Protein AF-A0AAV5A8H0-F1 (afdb_monomer_lite)

Organism: NCBI:txid1419009

Structure (mmCIF, N/CA/C/O backbone):
data_AF-A0AAV5A8H0-F1
#
_entry.id   AF-A0AAV5A8H0-F1
#
loop_
_atom_site.group_PDB
_atom_site.id
_atom_site.type_symbol
_atom_site.label_atom_id
_atom_site.label_alt_id
_atom_site.label_comp_id
_atom_site.label_asym_id
_atom_site.label_entity_id
_atom_site.label_seq_id
_atom_site.pdbx_PDB_ins_code
_atom_site.Cartn_x
_atom_site.Cartn_y
_atom_site.Cartn_z
_atom_site.occupancy
_atom_site.B_iso_or_equiv
_atom_site.auth_seq_id
_atom_site.auth_comp_id
_atom_site.auth_asym_id
_atom_site.auth_atom_id
_atom_site.pdbx_PDB_model_num
ATOM 1 N N . MET A 1 1 ? 10.198 -19.945 -26.876 1.00 34.75 1 MET A N 1
ATOM 2 C CA . MET A 1 1 ? 10.791 -18.766 -27.537 1.00 34.75 1 MET A CA 1
ATOM 3 C C . MET A 1 1 ? 11.231 -17.820 -26.432 1.00 34.75 1 MET A C 1
ATOM 5 O O . MET A 1 1 ? 10.369 -17.247 -25.780 1.00 34.75 1 MET A O 1
ATOM 9 N N . SER A 1 2 ? 12.526 -17.778 -26.115 1.00 38.72 2 SER A N 1
ATOM 10 C CA . SER A 1 2 ? 13.049 -16.923 -25.041 1.00 38.72 2 SER A CA 1
ATOM 11 C C . SER A 1 2 ? 13.173 -15.499 -25.560 1.00 38.72 2 SER A C 1
ATOM 13 O O . SER A 1 2 ? 13.840 -15.274 -26.569 1.00 38.72 2 SER A O 1
ATOM 15 N N . ALA A 1 3 ? 12.484 -14.569 -24.903 1.00 42.88 3 ALA A N 1
ATOM 16 C CA . ALA A 1 3 ? 12.547 -13.155 -25.225 1.00 42.88 3 ALA A CA 1
ATOM 17 C C . ALA A 1 3 ? 13.992 -12.660 -25.099 1.00 42.88 3 ALA A C 1
ATOM 19 O O . ALA A 1 3 ? 14.706 -12.993 -24.153 1.00 42.88 3 ALA A O 1
ATOM 20 N N . THR A 1 4 ? 14.400 -11.890 -26.097 1.00 43.81 4 THR A N 1
ATOM 21 C CA . THR A 1 4 ? 15.655 -11.161 -26.194 1.00 43.81 4 THR A CA 1
ATOM 22 C C . THR A 1 4 ? 15.953 -10.477 -24.863 1.00 43.81 4 THR A C 1
ATOM 24 O O . THR A 1 4 ? 15.197 -9.612 -24.426 1.00 43.81 4 THR A O 1
ATOM 27 N N . SER A 1 5 ? 17.037 -10.887 -24.204 1.00 52.03 5 SER A N 1
ATOM 28 C CA . SER A 1 5 ? 17.598 -10.178 -23.057 1.00 52.03 5 SER A CA 1
ATOM 29 C C . SER A 1 5 ? 17.810 -8.723 -23.471 1.00 52.03 5 SER A C 1
ATOM 31 O O . SER A 1 5 ? 18.743 -8.448 -24.225 1.00 52.03 5 SER A O 1
ATOM 33 N N . LEU A 1 6 ? 16.964 -7.798 -22.996 1.00 59.22 6 LEU A N 1
ATOM 34 C CA . LEU A 1 6 ? 17.283 -6.368 -23.027 1.00 59.22 6 LEU A CA 1
ATOM 35 C C . LEU A 1 6 ? 18.711 -6.202 -22.501 1.00 59.22 6 LEU A C 1
ATOM 37 O O . LEU A 1 6 ? 19.099 -6.926 -21.582 1.00 59.22 6 LEU A O 1
ATOM 41 N N . ASN A 1 7 ? 19.489 -5.318 -23.129 1.00 66.19 7 ASN A N 1
ATOM 42 C CA . ASN A 1 7 ? 20.907 -5.068 -22.855 1.00 66.19 7 ASN A CA 1
ATOM 43 C C . ASN A 1 7 ? 21.146 -4.786 -21.365 1.00 66.19 7 ASN A C 1
ATOM 45 O O . ASN A 1 7 ? 21.182 -3.641 -20.926 1.00 66.19 7 ASN A O 1
ATOM 49 N N . LYS A 1 8 ? 21.279 -5.845 -20.570 1.00 66.25 8 LYS A N 1
ATOM 50 C CA . LYS A 1 8 ? 21.413 -5.759 -19.127 1.00 66.25 8 LYS A CA 1
ATOM 51 C C . LYS A 1 8 ? 22.837 -5.293 -18.830 1.00 66.25 8 LYS A C 1
ATOM 53 O O . LYS A 1 8 ? 23.774 -6.007 -19.198 1.00 66.25 8 LYS A O 1
ATOM 58 N N . PRO A 1 9 ? 23.028 -4.151 -18.151 1.00 76.19 9 PRO A N 1
ATOM 59 C CA . PRO A 1 9 ? 24.366 -3.727 -17.790 1.00 76.19 9 PRO A CA 1
ATOM 60 C C . PRO A 1 9 ? 25.023 -4.769 -16.866 1.00 76.19 9 PRO A C 1
ATOM 62 O O . PRO A 1 9 ? 24.336 -5.377 -16.028 1.00 76.19 9 PRO A O 1
ATOM 65 N N . PRO A 1 10 ? 26.342 -5.002 -16.998 1.00 76.50 10 PRO A N 1
ATOM 66 C CA . PRO A 1 10 ? 27.067 -5.910 -16.118 1.00 76.50 10 PRO A CA 1
ATOM 67 C C . PRO A 1 10 ? 26.846 -5.526 -14.649 1.00 76.50 10 PRO A C 1
ATOM 69 O O . PRO A 1 10 ? 26.997 -4.367 -14.276 1.00 76.50 10 PRO A O 1
ATOM 72 N N . GLY A 1 11 ? 26.458 -6.493 -13.813 1.00 79.88 11 GLY A N 1
ATOM 73 C CA . GLY A 1 11 ? 26.217 -6.272 -12.380 1.00 79.88 11 GLY A CA 1
ATOM 74 C C . GLY A 1 11 ? 24.812 -5.784 -12.001 1.00 79.88 11 GLY A C 1
ATOM 75 O O . GLY A 1 11 ? 24.519 -5.685 -10.811 1.00 79.88 11 GLY A O 1
ATOM 76 N N . ALA A 1 12 ? 23.909 -5.540 -12.957 1.00 80.06 12 ALA A N 1
ATOM 77 C CA . ALA A 1 12 ? 22.547 -5.128 -12.620 1.00 80.06 12 ALA A CA 1
ATOM 78 C C . ALA A 1 12 ? 21.784 -6.231 -11.861 1.00 80.06 12 ALA A C 1
ATOM 80 O O . ALA A 1 12 ? 21.761 -7.406 -12.256 1.00 80.06 12 ALA A O 1
ATOM 81 N N . LEU A 1 13 ? 21.115 -5.855 -10.772 1.00 83.81 13 LEU A N 1
ATOM 82 C CA . LEU A 1 13 ? 20.299 -6.786 -9.995 1.00 83.81 13 LEU A CA 1
ATOM 83 C C . LEU A 1 13 ? 19.027 -7.141 -10.778 1.00 83.81 13 LEU A C 1
ATOM 85 O O . LEU A 1 13 ? 18.373 -6.238 -11.299 1.00 83.81 13 LEU A O 1
ATOM 89 N N . PRO A 1 14 ? 18.655 -8.426 -10.902 1.00 86.56 14 PRO A N 1
ATOM 90 C CA . PRO A 1 14 ? 17.460 -8.813 -11.644 1.00 86.56 14 PRO A CA 1
ATOM 91 C C . PRO A 1 14 ? 16.181 -8.330 -10.947 1.00 86.56 14 PRO A C 1
ATOM 93 O O . PRO A 1 14 ? 16.093 -8.281 -9.719 1.00 86.56 14 PRO A O 1
ATOM 96 N N . ARG A 1 15 ? 15.159 -8.011 -11.744 1.00 85.69 15 ARG A N 1
ATOM 97 C CA . ARG A 1 15 ? 13.800 -7.711 -11.288 1.00 85.69 15 ARG A CA 1
ATOM 98 C C . ARG A 1 15 ? 12.856 -8.705 -11.949 1.00 85.69 15 ARG A C 1
ATOM 100 O O . ARG A 1 15 ? 12.574 -8.550 -13.125 1.00 85.69 15 ARG A O 1
ATOM 107 N N . HIS A 1 16 ? 12.374 -9.675 -11.168 1.00 85.50 16 HIS A N 1
ATOM 108 C CA . HIS A 1 16 ? 11.576 -10.822 -11.638 1.00 85.50 16 HIS A CA 1
ATOM 109 C C . HIS A 1 16 ? 10.066 -10.570 -11.745 1.00 85.50 16 HIS A C 1
ATOM 111 O O . HIS A 1 16 ? 9.329 -11.381 -12.307 1.00 85.50 16 HIS A O 1
ATOM 117 N N . TYR A 1 17 ? 9.584 -9.481 -11.149 1.00 87.88 17 TYR A N 1
ATOM 118 C CA . TYR A 1 17 ? 8.167 -9.142 -11.121 1.00 87.88 17 TYR A CA 1
ATOM 119 C C . TYR A 1 17 ? 7.983 -7.642 -11.293 1.00 87.88 17 TYR A C 1
ATOM 121 O O . TYR A 1 17 ? 8.761 -6.840 -10.764 1.00 87.88 17 TYR A O 1
ATOM 129 N N . ARG A 1 18 ? 6.910 -7.271 -11.989 1.00 88.81 18 ARG A N 1
ATOM 1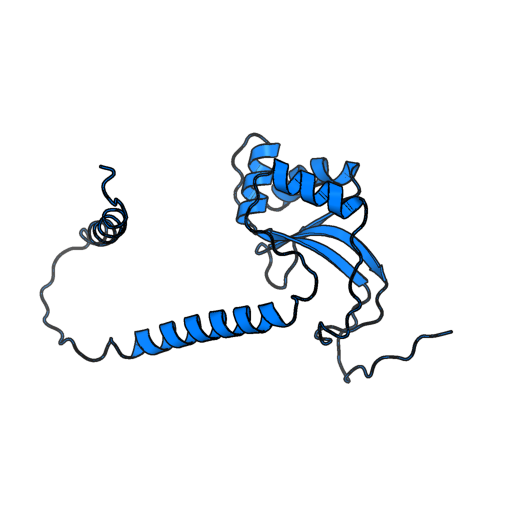30 C CA . ARG A 1 18 ? 6.369 -5.912 -11.986 1.00 88.81 18 ARG A CA 1
ATOM 131 C C . ARG A 1 18 ? 5.078 -5.904 -11.175 1.00 88.81 18 ARG A C 1
ATOM 133 O O . ARG A 1 18 ? 4.266 -6.823 -11.274 1.00 88.81 18 ARG A O 1
ATOM 140 N N . ILE A 1 19 ? 4.909 -4.868 -10.362 1.00 89.81 19 ILE A N 1
ATOM 141 C CA . ILE A 1 19 ? 3.741 -4.686 -9.497 1.00 89.81 19 ILE A CA 1
ATOM 142 C C . ILE A 1 19 ? 3.018 -3.403 -9.888 1.00 89.81 19 ILE A C 1
ATOM 144 O O . ILE A 1 19 ? 3.650 -2.364 -10.081 1.00 89.81 19 ILE A O 1
ATOM 148 N N . GLY A 1 20 ? 1.702 -3.504 -10.035 1.00 90.56 20 GLY A N 1
ATOM 149 C CA . GLY A 1 20 ? 0.803 -2.416 -10.393 1.00 90.56 20 GLY A CA 1
ATOM 150 C C . GLY A 1 20 ? -0.185 -2.139 -9.268 1.00 90.56 20 GLY A C 1
ATOM 151 O O . GLY A 1 20 ? -0.562 -3.047 -8.520 1.00 90.56 20 GLY A O 1
ATOM 152 N N . GLY A 1 21 ? -0.564 -0.871 -9.132 1.00 92.25 21 GLY A N 1
ATOM 153 C CA . GLY A 1 21 ? -1.541 -0.436 -8.143 1.00 92.25 21 GLY A CA 1
ATOM 154 C C . GLY A 1 21 ? -1.282 0.972 -7.619 1.00 92.25 21 GLY A C 1
ATOM 155 O O . GLY A 1 21 ? -0.706 1.819 -8.310 1.00 92.25 21 GLY A O 1
ATOM 156 N N . TYR A 1 22 ? -1.704 1.210 -6.383 1.00 91.94 22 TYR A N 1
ATOM 157 C CA . TYR A 1 22 ? -1.822 2.545 -5.810 1.00 91.94 22 TYR A CA 1
ATOM 158 C C . TYR A 1 22 ? -0.925 2.702 -4.595 1.00 91.94 22 TYR A C 1
ATOM 160 O O . TYR A 1 22 ? -1.028 1.923 -3.649 1.00 91.94 22 TYR A O 1
ATOM 168 N N . ILE A 1 23 ? -0.050 3.703 -4.624 1.00 91.69 23 ILE A N 1
ATOM 169 C CA . ILE A 1 23 ? 0.787 4.076 -3.491 1.00 91.69 23 ILE A CA 1
ATOM 170 C C . ILE A 1 23 ? 0.004 5.027 -2.593 1.00 91.69 23 ILE A C 1
ATOM 172 O O . ILE A 1 23 ? -0.618 5.984 -3.055 1.00 91.69 23 ILE A O 1
ATOM 176 N N . ILE A 1 24 ? 0.088 4.743 -1.301 1.00 92.44 24 ILE A N 1
ATOM 177 C CA . ILE A 1 24 ? -0.540 5.465 -0.207 1.00 92.44 24 ILE A CA 1
ATOM 178 C C . ILE A 1 24 ? 0.574 5.880 0.761 1.00 92.44 24 ILE A C 1
ATOM 180 O O . ILE A 1 24 ? 1.502 5.106 1.027 1.00 92.44 24 ILE A O 1
ATOM 184 N N . SER A 1 25 ? 0.510 7.106 1.281 1.00 91.94 25 SER A N 1
ATOM 185 C CA . SER A 1 25 ? 1.446 7.574 2.310 1.00 91.94 25 SER A CA 1
ATOM 186 C C . SER A 1 25 ? 1.286 6.781 3.612 1.00 91.94 25 SER A C 1
ATOM 188 O O . SER A 1 25 ? 0.223 6.218 3.889 1.00 91.94 25 SER A O 1
ATOM 190 N N . ASN A 1 26 ? 2.336 6.726 4.437 1.00 92.12 26 ASN A N 1
ATOM 191 C CA . ASN A 1 26 ? 2.236 6.056 5.733 1.00 92.12 26 ASN A CA 1
ATOM 192 C C . ASN A 1 26 ? 1.151 6.677 6.628 1.00 92.12 26 ASN A C 1
ATOM 194 O O . ASN A 1 26 ? 0.391 5.949 7.263 1.00 92.12 26 ASN A O 1
ATOM 198 N N . ASP A 1 27 ? 1.002 8.001 6.607 1.00 92.62 27 ASP A N 1
ATOM 199 C CA . ASP A 1 27 ? -0.021 8.702 7.388 1.00 92.62 27 ASP A CA 1
ATOM 200 C C . ASP A 1 27 ? -1.437 8.337 6.940 1.00 92.62 27 ASP A C 1
ATOM 202 O O . ASP A 1 27 ? -2.300 8.049 7.771 1.00 92.62 27 ASP A O 1
ATOM 206 N N . ALA A 1 28 ? -1.683 8.287 5.627 1.00 94.25 28 ALA A N 1
ATOM 207 C CA . ALA A 1 28 ? -2.980 7.890 5.089 1.00 94.25 28 ALA A CA 1
ATOM 208 C C . ALA A 1 28 ? -3.297 6.421 5.412 1.00 94.25 28 ALA A C 1
ATOM 210 O O . ALA A 1 28 ? -4.402 6.112 5.860 1.00 94.25 28 ALA A O 1
ATOM 211 N N . ALA A 1 29 ? -2.317 5.524 5.271 1.00 94.50 29 ALA A N 1
ATOM 212 C CA . ALA A 1 29 ? -2.463 4.124 5.664 1.00 94.50 29 ALA A CA 1
ATOM 213 C C . ALA A 1 29 ? -2.737 3.967 7.169 1.00 94.50 29 ALA A C 1
ATOM 215 O O . ALA A 1 29 ? -3.569 3.154 7.567 1.00 94.50 29 ALA A O 1
ATOM 216 N N . THR A 1 30 ? -2.074 4.766 8.005 1.00 95.56 30 THR A N 1
ATOM 217 C CA . THR A 1 30 ? -2.240 4.756 9.463 1.00 95.56 30 THR A CA 1
ATOM 218 C C . THR A 1 30 ? -3.620 5.250 9.871 1.00 95.56 30 THR A C 1
ATOM 220 O O . THR A 1 30 ? -4.289 4.594 10.672 1.00 95.56 30 THR A O 1
ATOM 223 N N . LYS A 1 31 ? -4.089 6.358 9.285 1.00 96.25 31 LYS A N 1
ATOM 224 C CA . LYS A 1 31 ? -5.448 6.874 9.499 1.00 96.25 31 LYS A CA 1
ATOM 225 C C . LYS A 1 31 ? -6.492 5.841 9.095 1.00 96.25 31 LYS A C 1
ATOM 227 O O . LYS A 1 31 ? -7.382 5.537 9.885 1.00 96.25 31 LYS A O 1
ATOM 232 N N . TRP A 1 32 ? -6.332 5.237 7.919 1.00 96.69 32 TRP A N 1
ATOM 233 C CA . TRP A 1 32 ? -7.250 4.208 7.444 1.00 96.69 32 TRP A CA 1
ATOM 234 C C . TRP A 1 32 ? -7.249 2.968 8.349 1.00 96.69 32 TRP A C 1
ATOM 236 O O . TRP A 1 32 ? -8.304 2.494 8.767 1.00 96.69 32 TRP A O 1
ATOM 246 N N . GLY A 1 33 ? -6.070 2.478 8.740 1.00 96.50 33 GLY A N 1
ATOM 247 C CA . GLY A 1 33 ? -5.943 1.365 9.682 1.00 96.50 33 GLY A CA 1
ATOM 248 C C . GLY A 1 33 ? -6.569 1.665 11.048 1.00 96.50 33 GLY A C 1
ATOM 249 O O . GLY A 1 33 ? -7.204 0.787 11.632 1.00 96.50 33 GLY A O 1
ATOM 250 N N . SER A 1 34 ? -6.435 2.902 11.532 1.00 96.94 34 SER A N 1
ATOM 251 C CA . SER A 1 34 ? -7.035 3.360 12.791 1.00 96.94 34 SER A CA 1
ATOM 252 C C . SER A 1 34 ? -8.563 3.362 12.717 1.00 96.94 34 SER A C 1
ATOM 254 O O . SER A 1 34 ? -9.226 2.814 13.597 1.00 96.94 34 SER A O 1
ATOM 256 N N . GLN A 1 35 ? -9.126 3.885 11.621 1.00 96.75 35 GLN A N 1
ATOM 257 C CA . GLN A 1 35 ? -10.570 3.875 11.361 1.00 96.75 35 GLN A CA 1
ATOM 258 C C . GLN A 1 35 ? -11.133 2.450 11.334 1.00 96.75 35 GLN A C 1
ATOM 260 O O . GLN A 1 35 ? -12.115 2.165 12.013 1.00 96.75 35 GLN A O 1
ATOM 265 N N . LEU A 1 36 ? -10.481 1.533 10.610 1.00 96.12 36 LEU A N 1
ATOM 266 C CA . LEU A 1 36 ? -10.913 0.132 10.517 1.00 96.12 36 LEU A CA 1
ATOM 267 C C . LEU A 1 36 ? -10.867 -0.602 11.864 1.00 96.12 36 LEU A C 1
ATOM 269 O O . LEU A 1 36 ? -11.586 -1.578 12.066 1.00 96.12 36 LEU A O 1
ATOM 273 N N . ARG A 1 37 ? -9.997 -0.167 12.779 1.00 95.31 37 ARG A N 1
ATOM 274 C CA . ARG A 1 37 ? -9.815 -0.782 14.099 1.00 95.31 37 ARG A CA 1
ATOM 275 C C . ARG A 1 37 ? -10.631 -0.113 15.201 1.00 95.31 37 ARG A C 1
ATOM 277 O O . ARG A 1 37 ? -10.765 -0.715 16.263 1.00 95.31 37 ARG A O 1
ATOM 284 N N . GLY A 1 38 ? -11.123 1.104 14.976 1.00 96.25 38 GLY A N 1
ATOM 285 C CA . GLY A 1 38 ? -11.768 1.925 16.000 1.00 96.25 38 GLY A CA 1
ATOM 286 C C . GLY A 1 38 ? -10.816 2.415 17.098 1.00 96.25 38 GLY A C 1
ATOM 287 O O . GLY A 1 38 ? -11.279 2.784 18.172 1.00 96.25 38 GLY A O 1
ATOM 288 N N . VAL A 1 39 ? -9.497 2.393 16.863 1.00 95.31 39 VAL A N 1
ATOM 289 C CA . VAL A 1 39 ? -8.474 2.875 17.810 1.00 95.31 39 VAL A CA 1
ATOM 290 C C . VAL A 1 39 ? -7.394 3.637 17.055 1.00 95.31 39 VAL A C 1
ATOM 292 O O . VAL A 1 39 ? -7.056 3.265 15.933 1.00 95.31 39 VAL A O 1
ATOM 295 N N . GLU A 1 40 ? -6.824 4.668 17.670 1.00 96.06 40 GLU A N 1
ATOM 296 C CA . GLU A 1 40 ? -5.693 5.394 17.093 1.00 96.06 40 GLU A CA 1
ATOM 297 C C . GLU A 1 40 ? -4.434 4.512 17.076 1.00 96.06 40 GLU A C 1
ATOM 299 O O . GLU A 1 40 ? -4.062 3.908 18.086 1.00 96.06 40 GLU A O 1
ATOM 304 N N . LEU A 1 41 ? -3.797 4.396 15.909 1.00 95.12 41 LEU A N 1
ATOM 305 C CA . LEU A 1 41 ? -2.576 3.617 15.707 1.00 95.12 41 LEU A CA 1
ATOM 306 C C . LEU A 1 41 ? -1.388 4.542 15.449 1.00 95.12 41 LEU A C 1
ATOM 308 O O . LEU A 1 41 ? -1.486 5.513 14.707 1.00 95.12 41 LEU A O 1
ATOM 312 N N . HIS A 1 42 ? -0.229 4.181 15.993 1.00 93.69 42 HIS A N 1
ATOM 313 C CA . HIS A 1 42 ? 1.026 4.859 15.707 1.00 93.69 42 HIS A CA 1
ATOM 314 C C . HIS A 1 42 ? 1.657 4.305 14.412 1.00 93.69 42 HIS A C 1
ATOM 316 O O . HIS A 1 42 ? 1.864 3.090 14.317 1.00 93.69 42 HIS A O 1
ATOM 322 N N . PRO A 1 43 ? 2.089 5.156 13.462 1.00 88.62 43 PRO A N 1
ATOM 323 C CA . PRO A 1 43 ? 2.537 4.734 12.127 1.00 88.62 43 PRO A CA 1
ATOM 324 C C . PRO A 1 43 ? 3.686 3.712 12.144 1.00 88.62 43 PRO A C 1
ATOM 326 O O . PRO A 1 43 ? 3.622 2.680 11.482 1.00 88.62 43 PRO A O 1
ATOM 329 N N . VAL A 1 44 ? 4.720 3.960 12.955 1.00 87.62 44 VAL A N 1
ATOM 330 C CA . VAL A 1 44 ? 5.904 3.080 13.050 1.00 87.62 44 VAL A CA 1
ATOM 331 C C . VAL A 1 44 ? 5.658 1.866 13.958 1.00 87.62 44 VAL A C 1
ATOM 333 O O . VAL A 1 44 ? 5.830 0.719 13.555 1.00 87.62 44 VAL A O 1
ATOM 336 N N . ARG A 1 45 ? 5.205 2.093 15.199 1.00 90.56 45 ARG A N 1
ATOM 337 C CA . ARG A 1 45 ? 5.037 1.025 16.205 1.00 90.56 45 ARG A CA 1
ATOM 338 C C . ARG A 1 45 ? 3.921 0.035 15.874 1.00 90.56 45 ARG A C 1
ATOM 340 O O . ARG A 1 45 ? 3.918 -1.076 16.400 1.00 90.56 45 ARG A O 1
ATOM 347 N N . ASN A 1 46 ? 2.957 0.425 15.041 1.00 94.12 46 ASN A N 1
ATOM 348 C CA . ASN A 1 46 ? 1.798 -0.397 14.710 1.00 94.12 46 ASN A CA 1
ATOM 349 C C . ASN A 1 46 ? 1.732 -0.788 13.230 1.00 94.12 46 ASN A C 1
ATOM 351 O O . ASN A 1 46 ? 0.665 -1.198 12.776 1.00 94.12 46 ASN A O 1
ATOM 355 N N . SER A 1 47 ? 2.849 -0.750 12.495 1.00 92.06 47 SER A N 1
ATOM 356 C CA . SER A 1 47 ? 2.911 -1.116 11.069 1.00 92.06 47 SER A CA 1
ATOM 357 C C . SER A 1 47 ? 2.276 -2.485 10.769 1.00 92.06 47 SER A C 1
ATOM 359 O O . SER A 1 47 ? 1.477 -2.625 9.841 1.00 92.06 47 SER A O 1
ATOM 361 N N . ALA A 1 48 ? 2.531 -3.495 11.608 1.00 93.56 48 ALA A N 1
ATOM 362 C CA . ALA A 1 48 ? 1.917 -4.818 11.484 1.00 93.56 48 ALA A CA 1
ATOM 363 C C . ALA A 1 48 ? 0.390 -4.797 11.694 1.00 93.56 48 ALA A C 1
ATOM 365 O O . ALA A 1 48 ? -0.345 -5.478 10.974 1.00 93.56 48 ALA A O 1
ATOM 366 N N . SER A 1 49 ? -0.097 -4.006 12.653 1.00 95.69 49 SER A N 1
ATOM 367 C CA . SER A 1 49 ? -1.529 -3.854 12.937 1.00 95.69 49 SER A CA 1
ATOM 368 C C . SER A 1 49 ? -2.247 -3.092 11.827 1.00 95.69 49 SER A C 1
ATOM 370 O O . SER A 1 49 ? -3.321 -3.521 11.409 1.00 95.69 49 SER A O 1
ATOM 372 N N . ILE A 1 50 ? -1.631 -2.022 11.311 1.00 95.69 50 ILE A N 1
ATOM 373 C CA . ILE A 1 50 ? -2.115 -1.252 10.157 1.00 95.69 50 ILE A CA 1
ATOM 374 C C . ILE A 1 50 ? -2.247 -2.186 8.956 1.00 95.69 50 ILE A C 1
ATOM 376 O O . ILE A 1 50 ? -3.332 -2.322 8.389 1.00 95.69 50 ILE A O 1
ATOM 380 N N . ARG A 1 51 ? -1.174 -2.923 8.633 1.00 96.00 51 ARG A N 1
ATOM 381 C CA . ARG A 1 51 ? -1.181 -3.907 7.548 1.00 96.00 51 ARG A CA 1
ATOM 382 C C . ARG A 1 51 ? -2.300 -4.924 7.719 1.00 96.00 51 ARG A C 1
ATOM 3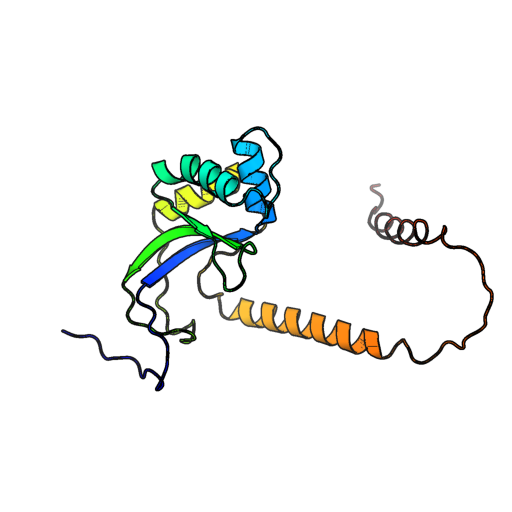84 O O . ARG A 1 51 ? -3.006 -5.202 6.758 1.00 96.00 51 ARG A O 1
ATOM 391 N N . LYS A 1 52 ? -2.448 -5.500 8.914 1.00 96.69 52 LYS A N 1
ATOM 392 C CA . LYS A 1 52 ? -3.458 -6.530 9.185 1.00 96.69 52 LYS A CA 1
ATOM 393 C C . LYS A 1 52 ? -4.877 -5.990 9.004 1.00 96.69 52 LYS A C 1
ATOM 395 O O . LYS A 1 52 ? -5.674 -6.656 8.354 1.00 96.69 52 LYS A O 1
ATOM 400 N N . ALA A 1 53 ? -5.173 -4.810 9.547 1.00 96.75 53 ALA A N 1
ATOM 401 C CA . ALA A 1 53 ? -6.495 -4.193 9.459 1.00 96.75 53 ALA A CA 1
ATOM 402 C C . ALA A 1 53 ? -6.883 -3.895 8.005 1.00 96.75 53 ALA A C 1
ATOM 404 O O . ALA A 1 53 ? -7.938 -4.323 7.543 1.00 96.75 53 ALA A O 1
ATOM 405 N N . VAL A 1 54 ? -5.988 -3.237 7.264 1.00 96.19 54 VAL A N 1
ATOM 406 C CA . VAL A 1 54 ? -6.223 -2.904 5.854 1.00 96.19 54 VAL A CA 1
ATOM 407 C C . VAL A 1 54 ? -6.332 -4.176 5.012 1.00 96.19 54 VAL A C 1
ATOM 409 O O . VAL A 1 54 ? -7.276 -4.323 4.241 1.00 96.19 54 VAL A O 1
ATOM 412 N N . LEU A 1 55 ? -5.440 -5.152 5.210 1.00 95.88 55 LEU A N 1
ATOM 413 C CA . LEU A 1 55 ? -5.470 -6.402 4.449 1.00 95.88 55 LEU A CA 1
ATOM 414 C C . LEU A 1 55 ? -6.757 -7.204 4.689 1.00 95.88 55 LEU A C 1
ATOM 416 O O . LEU A 1 55 ? -7.266 -7.808 3.753 1.00 95.88 55 LEU A O 1
ATOM 420 N N . GLN A 1 56 ? -7.318 -7.200 5.903 1.00 96.38 56 GLN A N 1
ATOM 421 C CA . GLN A 1 56 ? -8.607 -7.852 6.178 1.00 96.38 56 GLN A CA 1
ATOM 422 C C . GLN A 1 56 ? -9.756 -7.256 5.352 1.00 96.38 56 GLN A C 1
ATOM 424 O O . GLN A 1 56 ? -10.641 -7.997 4.931 1.00 96.38 56 GLN A O 1
ATOM 429 N N . LYS A 1 57 ? -9.722 -5.946 5.086 1.00 95.56 57 LYS A N 1
ATOM 430 C CA . LYS A 1 57 ? -10.707 -5.253 4.245 1.00 95.56 57 LYS A CA 1
ATOM 431 C C . LYS A 1 57 ? -10.440 -5.471 2.749 1.00 95.56 57 LYS A C 1
ATOM 433 O O . LYS A 1 57 ? -11.387 -5.642 1.990 1.00 95.56 57 LYS A O 1
ATOM 438 N N . THR A 1 58 ? -9.176 -5.482 2.317 1.00 94.62 58 THR A N 1
ATOM 439 C CA . THR A 1 58 ? -8.807 -5.517 0.886 1.00 94.62 58 THR A CA 1
ATOM 440 C C . THR A 1 58 ? -8.735 -6.931 0.301 1.00 94.62 58 THR A C 1
ATOM 442 O O . THR A 1 58 ? -9.001 -7.124 -0.885 1.00 94.62 58 THR A O 1
ATOM 445 N N . TYR A 1 59 ? -8.372 -7.933 1.110 1.00 93.12 59 TYR A N 1
ATOM 446 C CA . TYR A 1 59 ? -8.142 -9.308 0.656 1.00 93.12 59 TYR A CA 1
ATOM 447 C C . TYR A 1 59 ? -9.373 -9.972 0.014 1.00 93.12 59 TYR A C 1
ATOM 449 O O . TYR A 1 59 ? -9.194 -10.604 -1.029 1.00 93.12 59 TYR A O 1
ATOM 457 N N . PRO A 1 60 ? -10.610 -9.800 0.531 1.00 94.94 60 PRO A N 1
ATOM 458 C CA . PRO A 1 60 ? -11.815 -10.320 -0.124 1.00 94.94 60 PRO A CA 1
ATOM 459 C C . PRO A 1 60 ? -12.029 -9.789 -1.548 1.00 94.94 60 PRO A C 1
ATOM 461 O O . PRO A 1 60 ? -12.653 -10.461 -2.359 1.00 94.94 60 PRO A O 1
ATOM 464 N N . LEU A 1 61 ? -11.474 -8.616 -1.871 1.00 92.75 61 LEU A N 1
ATOM 465 C CA . LEU A 1 61 ? -11.549 -7.995 -3.198 1.00 92.75 61 LEU A CA 1
ATOM 466 C C . LEU A 1 61 ? -10.362 -8.381 -4.098 1.00 92.75 61 LEU A C 1
ATOM 468 O O . LEU A 1 61 ? -10.167 -7.826 -5.177 1.00 92.75 61 LEU A O 1
ATOM 472 N N . GLY A 1 62 ? -9.510 -9.307 -3.647 1.00 90.50 62 GLY A N 1
ATOM 473 C CA . GLY A 1 62 ? -8.329 -9.749 -4.386 1.00 90.50 62 GLY A CA 1
ATOM 474 C C . GLY A 1 62 ? -7.221 -8.694 -4.497 1.00 90.50 62 GLY A C 1
ATOM 475 O O . GLY A 1 62 ? -6.325 -8.859 -5.335 1.00 90.50 62 GLY A O 1
ATOM 476 N N . VAL A 1 63 ? -7.273 -7.644 -3.665 1.00 92.75 63 VAL A N 1
ATOM 477 C CA . VAL A 1 63 ? -6.285 -6.559 -3.580 1.00 92.75 63 VAL A CA 1
ATOM 478 C C . VAL A 1 63 ? -5.347 -6.812 -2.399 1.00 92.75 63 VAL A C 1
ATOM 480 O O . VAL A 1 63 ? -5.774 -6.996 -1.255 1.00 92.75 63 VAL A O 1
ATOM 483 N N . ASN A 1 64 ? -4.041 -6.825 -2.664 1.00 93.75 64 ASN A N 1
ATOM 484 C CA . ASN A 1 64 ? -3.028 -7.034 -1.629 1.00 93.75 64 ASN A CA 1
ATOM 485 C C . ASN A 1 64 ? -2.557 -5.690 -1.061 1.00 93.75 64 ASN A C 1
ATOM 487 O O . ASN A 1 64 ? -2.643 -4.669 -1.733 1.00 93.75 64 ASN A O 1
ATOM 491 N N . PHE A 1 65 ? -2.010 -5.696 0.150 1.00 94.75 65 PHE A N 1
ATOM 492 C CA . PHE A 1 65 ? -1.513 -4.494 0.808 1.00 94.75 65 PHE A CA 1
ATOM 493 C C . PHE A 1 65 ? -0.133 -4.740 1.416 1.00 94.75 65 PHE A C 1
ATOM 495 O O . PHE A 1 65 ? 0.055 -5.638 2.252 1.00 94.75 65 PHE A O 1
ATOM 502 N N . ARG A 1 66 ? 0.860 -3.974 0.955 1.00 92.25 66 ARG A N 1
ATOM 503 C CA . ARG A 1 66 ? 2.261 -4.130 1.367 1.00 92.25 66 ARG A CA 1
ATOM 504 C C . ARG A 1 66 ? 2.978 -2.797 1.445 1.00 92.25 66 ARG A C 1
ATOM 506 O O . ARG A 1 66 ? 2.664 -1.872 0.710 1.00 92.25 66 ARG A O 1
ATOM 513 N N . GLN A 1 67 ? 3.983 -2.748 2.300 1.00 90.19 67 GLN A N 1
ATOM 514 C CA . GLN A 1 67 ? 4.940 -1.658 2.329 1.00 90.19 67 GLN A CA 1
ATOM 515 C C . GLN A 1 67 ? 5.827 -1.705 1.080 1.00 90.19 67 GLN A C 1
ATOM 517 O O . GLN A 1 67 ? 6.213 -2.789 0.630 1.00 90.19 67 GLN A O 1
ATOM 522 N N . VAL A 1 68 ? 6.117 -0.541 0.505 1.00 86.44 68 VAL A N 1
ATOM 523 C CA . VAL A 1 68 ? 6.978 -0.386 -0.672 1.00 86.44 68 VAL A CA 1
ATOM 524 C C . VAL A 1 68 ? 7.952 0.766 -0.456 1.00 86.44 68 VAL A C 1
ATOM 526 O O . VAL A 1 68 ? 7.620 1.746 0.199 1.00 86.44 68 VAL A O 1
ATOM 529 N N . GLY A 1 69 ? 9.143 0.662 -1.040 1.00 81.00 69 GLY A N 1
ATOM 530 C CA . GLY A 1 69 ? 10.196 1.669 -0.905 1.00 81.00 69 GLY A CA 1
ATOM 531 C C . GLY A 1 69 ? 11.504 1.062 -0.414 1.00 81.00 69 GLY A C 1
ATOM 532 O O . GLY A 1 69 ? 11.541 -0.086 0.021 1.00 81.00 69 GLY A O 1
ATOM 533 N N . GLU A 1 70 ? 12.581 1.829 -0.551 1.00 74.75 70 GLU A N 1
ATOM 534 C CA . GLU A 1 70 ? 13.895 1.477 0.001 1.00 74.75 70 GLU A CA 1
ATOM 535 C C . GLU A 1 70 ? 13.946 1.733 1.508 1.00 74.75 70 GLU A C 1
ATOM 537 O O . GLU A 1 70 ? 14.516 0.949 2.261 1.00 74.75 70 GLU A O 1
ATOM 542 N N . VAL A 1 71 ? 13.281 2.803 1.945 1.00 75.44 71 VAL A N 1
ATOM 543 C CA . VAL A 1 71 ? 13.150 3.154 3.353 1.00 75.44 71 VAL A CA 1
ATOM 544 C C . VAL A 1 71 ? 11.876 2.501 3.908 1.00 75.44 71 VAL A C 1
ATOM 546 O O . VAL A 1 71 ? 10.798 2.687 3.327 1.00 75.44 71 VAL A O 1
ATOM 549 N N . PRO A 1 72 ? 11.968 1.728 5.005 1.00 73.88 72 PRO A N 1
ATOM 550 C CA . PRO A 1 72 ? 10.791 1.187 5.673 1.00 73.88 72 PRO A CA 1
ATOM 551 C C . PRO A 1 72 ? 9.910 2.321 6.215 1.00 73.88 72 PRO A C 1
ATOM 553 O O . PRO A 1 72 ? 10.375 3.419 6.498 1.00 73.88 72 PRO A O 1
ATOM 556 N N . ASP A 1 73 ? 8.618 2.048 6.357 1.00 77.19 73 ASP A N 1
ATOM 557 C CA . ASP A 1 73 ? 7.622 2.938 6.975 1.00 77.19 73 ASP A CA 1
ATOM 558 C C . ASP A 1 73 ? 7.386 4.278 6.262 1.00 77.19 73 ASP A C 1
ATOM 560 O O . ASP A 1 73 ? 6.832 5.206 6.846 1.00 77.19 73 ASP A O 1
ATOM 564 N N . VAL A 1 74 ? 7.717 4.369 4.970 1.00 82.56 74 VAL A N 1
ATOM 565 C CA . VAL A 1 74 ? 7.441 5.576 4.166 1.00 82.56 74 VAL A CA 1
ATOM 566 C C . VAL A 1 74 ? 6.174 5.431 3.326 1.00 82.56 74 VAL A C 1
ATOM 568 O O . VAL A 1 74 ? 5.292 6.293 3.360 1.00 82.56 74 VAL A O 1
ATOM 571 N N . HIS A 1 75 ? 6.048 4.327 2.586 1.00 89.81 75 HIS A N 1
ATOM 572 C CA . HIS A 1 75 ? 4.939 4.130 1.659 1.00 89.81 75 HIS A CA 1
ATOM 573 C C . HIS A 1 75 ? 4.321 2.743 1.768 1.00 89.81 75 HIS A C 1
ATOM 575 O O . HIS A 1 75 ? 4.996 1.729 1.955 1.00 89.81 75 HIS A O 1
ATOM 581 N N . TRP A 1 76 ? 3.012 2.707 1.563 1.00 92.44 76 TRP A N 1
ATOM 582 C CA . TRP A 1 76 ? 2.248 1.488 1.371 1.00 92.44 76 TRP A CA 1
ATOM 583 C C . TRP A 1 76 ? 1.717 1.427 -0.052 1.00 92.44 76 TRP A C 1
ATOM 585 O O . TRP A 1 76 ? 1.587 2.444 -0.723 1.00 92.44 76 TRP A O 1
ATOM 595 N N . MET A 1 77 ? 1.406 0.228 -0.524 1.00 93.44 77 MET A N 1
ATOM 596 C CA . MET A 1 77 ? 0.831 0.009 -1.838 1.00 93.44 77 MET A CA 1
ATOM 597 C C . MET A 1 77 ? -0.333 -0.970 -1.758 1.00 93.44 77 MET A C 1
ATOM 599 O O . MET A 1 77 ? -0.180 -2.089 -1.256 1.00 93.44 77 MET A O 1
ATOM 603 N N . LEU A 1 78 ? -1.475 -0.554 -2.306 1.00 93.94 78 LEU A N 1
ATOM 604 C CA . LEU A 1 78 ? -2.541 -1.455 -2.727 1.00 93.94 78 LEU A CA 1
ATOM 605 C C . LEU A 1 78 ? -2.126 -2.068 -4.059 1.00 93.94 78 LEU A C 1
ATOM 607 O O . LEU A 1 78 ? -2.063 -1.380 -5.075 1.00 93.94 78 LEU A O 1
ATOM 611 N N . ILE A 1 79 ? -1.793 -3.353 -4.043 1.00 93.44 79 ILE A N 1
ATOM 612 C CA . ILE A 1 79 ? -1.349 -4.097 -5.217 1.00 93.44 79 ILE A CA 1
ATOM 613 C C . ILE A 1 79 ? -2.580 -4.731 -5.857 1.00 93.44 79 ILE A C 1
ATOM 615 O O . ILE A 1 79 ? -3.177 -5.657 -5.297 1.00 93.44 79 ILE A O 1
ATOM 619 N N . THR A 1 80 ? -2.928 -4.243 -7.041 1.00 93.31 80 THR A N 1
ATOM 620 C CA . THR A 1 80 ? -4.043 -4.742 -7.854 1.00 93.31 80 THR A CA 1
ATOM 621 C C . THR A 1 80 ? -3.555 -5.766 -8.871 1.00 93.31 80 THR A C 1
ATOM 623 O O . THR A 1 80 ? -4.264 -6.724 -9.177 1.00 93.31 80 THR A O 1
ATOM 626 N N . GLN A 1 81 ? -2.316 -5.614 -9.350 1.00 90.81 81 GLN A N 1
ATOM 627 C CA . GLN A 1 81 ? -1.751 -6.437 -10.416 1.00 90.81 81 GLN A CA 1
ATOM 628 C C . GLN A 1 81 ? -0.302 -6.828 -10.110 1.00 90.81 81 GLN A C 1
ATOM 630 O O . GLN A 1 81 ? 0.480 -6.048 -9.564 1.00 90.81 81 GLN A O 1
ATOM 635 N N . CYS A 1 82 ? 0.059 -8.061 -10.452 1.00 90.62 82 CYS A N 1
ATOM 636 C CA . CYS A 1 82 ? 1.412 -8.586 -10.316 1.00 90.62 82 CYS A CA 1
ATOM 637 C C . CYS A 1 82 ? 1.663 -9.577 -11.446 1.00 90.62 82 CYS A C 1
ATOM 639 O O . CYS A 1 82 ? 0.897 -10.524 -11.615 1.00 90.62 82 CYS A O 1
ATOM 641 N N . GLU A 1 83 ? 2.737 -9.368 -12.197 1.00 88.31 83 GLU A N 1
ATOM 642 C CA . GLU A 1 83 ? 3.115 -10.236 -13.308 1.00 88.31 83 GLU A CA 1
ATOM 643 C C . GLU A 1 83 ? 4.617 -10.492 -13.302 1.00 88.31 83 GLU A C 1
ATOM 645 O O . GLU A 1 83 ? 5.405 -9.649 -12.857 1.00 88.31 83 GLU A O 1
ATOM 650 N N . LYS A 1 84 ? 5.007 -11.664 -13.818 1.00 89.00 84 LYS A N 1
ATOM 651 C CA . LYS A 1 84 ? 6.412 -11.963 -14.097 1.00 89.00 84 LYS A CA 1
ATOM 652 C C . LYS A 1 84 ? 6.957 -10.932 -15.077 1.00 89.00 84 LYS A C 1
ATOM 654 O O . LYS A 1 84 ? 6.291 -10.545 -16.033 1.00 89.00 84 LYS A O 1
ATOM 659 N N . PHE A 1 85 ? 8.167 -10.485 -14.805 1.00 87.81 85 PHE A N 1
ATOM 660 C CA . PHE A 1 85 ? 8.871 -9.493 -15.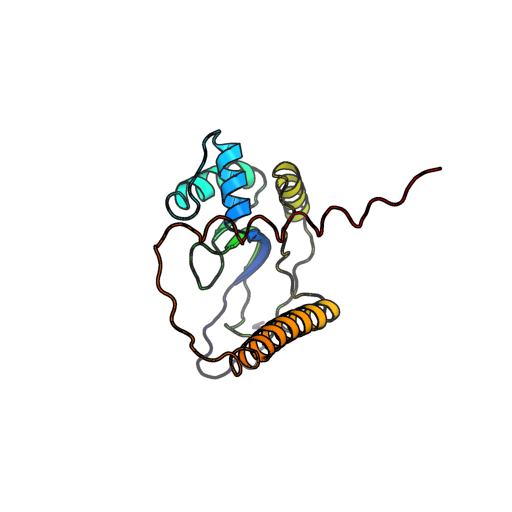592 1.00 87.81 85 PHE A CA 1
ATOM 661 C C . PHE A 1 85 ? 10.341 -9.869 -15.591 1.00 87.81 85 PHE A C 1
ATOM 663 O O . PHE A 1 85 ? 10.883 -10.129 -14.527 1.00 87.81 85 PHE A O 1
ATOM 670 N N . ASP A 1 86 ? 10.978 -9.893 -16.752 1.00 87.00 86 ASP A N 1
ATOM 671 C CA . ASP A 1 86 ? 12.399 -10.222 -16.869 1.00 87.00 86 ASP A CA 1
ATOM 672 C C . ASP A 1 86 ? 13.206 -8.938 -17.091 1.00 87.00 86 ASP A C 1
ATOM 674 O O . ASP A 1 86 ? 13.791 -8.715 -18.148 1.00 87.00 86 ASP A O 1
ATOM 678 N N . GLY A 1 87 ? 13.183 -8.055 -16.089 1.00 87.62 87 GLY A N 1
ATOM 679 C CA . GLY A 1 87 ? 13.911 -6.786 -16.108 1.00 87.62 87 GLY A CA 1
ATOM 680 C C . GLY A 1 87 ? 15.068 -6.742 -15.114 1.00 87.62 87 GLY A C 1
ATOM 681 O O . GLY A 1 87 ? 15.505 -7.755 -14.559 1.00 87.62 87 GLY A O 1
ATOM 682 N N . TYR A 1 88 ? 15.556 -5.536 -14.838 1.00 87.88 88 TYR A N 1
ATOM 683 C CA . TYR A 1 88 ? 16.589 -5.291 -13.832 1.00 87.88 88 TYR A CA 1
ATOM 684 C C . TYR A 1 88 ? 16.286 -4.039 -12.994 1.00 87.88 88 TYR A C 1
ATOM 686 O O . TYR A 1 88 ? 15.410 -3.234 -13.322 1.00 87.88 88 TYR A O 1
ATOM 694 N N . LYS A 1 89 ? 16.948 -3.923 -11.839 1.00 80.12 89 LYS A N 1
ATOM 695 C CA . LYS A 1 89 ? 16.894 -2.742 -10.970 1.00 80.12 89 LYS A CA 1
ATOM 696 C C . LYS A 1 89 ? 17.438 -1.539 -11.746 1.00 80.12 89 LYS A C 1
ATOM 698 O O . LYS A 1 89 ? 18.424 -1.685 -12.451 1.00 80.12 89 LYS A O 1
ATOM 703 N N . ASP A 1 90 ? 16.783 -0.390 -11.619 1.00 83.19 90 ASP A N 1
ATOM 704 C CA . ASP A 1 90 ? 17.179 0.863 -12.284 1.00 83.19 90 ASP A CA 1
ATOM 705 C C . ASP A 1 90 ? 17.070 0.842 -13.825 1.00 83.19 90 ASP A C 1
ATOM 707 O O . ASP A 1 90 ? 17.586 1.727 -14.498 1.00 83.19 90 ASP A O 1
ATOM 711 N N . MET A 1 91 ? 16.346 -0.138 -14.390 1.00 82.75 91 MET A N 1
ATOM 712 C CA . MET A 1 91 ? 15.861 -0.084 -15.775 1.00 82.75 91 MET A CA 1
ATOM 713 C C . MET A 1 91 ? 15.001 1.169 -15.985 1.00 82.75 91 MET A C 1
ATOM 715 O O . MET A 1 91 ? 14.216 1.527 -15.097 1.00 82.75 91 MET A O 1
ATOM 719 N N . ASP A 1 92 ? 15.129 1.795 -17.159 1.00 85.12 92 ASP A N 1
ATOM 720 C CA . ASP A 1 92 ? 14.359 2.982 -17.525 1.00 85.12 92 ASP A CA 1
ATOM 721 C C . ASP A 1 92 ? 12.849 2.699 -17.362 1.00 85.12 92 ASP A C 1
ATOM 723 O O . ASP A 1 92 ? 12.335 1.726 -17.928 1.00 85.12 92 ASP A O 1
ATOM 727 N N . PRO A 1 93 ? 12.108 3.514 -16.586 1.00 81.12 93 PRO A N 1
ATOM 728 C CA . PRO A 1 93 ? 10.667 3.362 -16.423 1.00 81.12 93 PRO A CA 1
ATOM 729 C C . PRO A 1 93 ? 9.869 3.317 -17.733 1.00 81.12 93 PRO A C 1
ATOM 731 O O . PRO A 1 93 ? 8.779 2.742 -17.739 1.00 81.12 93 PRO A O 1
ATOM 734 N N . VAL A 1 94 ? 10.374 3.913 -18.819 1.00 85.31 94 VAL A N 1
ATOM 735 C CA . VAL A 1 94 ? 9.738 3.904 -20.146 1.00 85.31 94 VAL A CA 1
ATOM 736 C C . VAL A 1 94 ? 9.808 2.521 -20.797 1.00 85.31 94 VAL A C 1
ATOM 738 O O . VAL A 1 94 ? 8.876 2.125 -21.497 1.00 85.31 94 VAL A O 1
ATOM 741 N N . GLU A 1 95 ? 10.871 1.762 -20.528 1.00 84.69 95 GLU A N 1
ATOM 742 C CA . GLU A 1 95 ? 11.053 0.400 -21.043 1.00 84.69 95 GLU A CA 1
ATOM 743 C C . GLU A 1 95 ? 10.214 -0.632 -20.281 1.00 84.69 95 GLU A C 1
ATOM 745 O O . GLU A 1 95 ? 9.942 -1.720 -20.791 1.00 84.69 95 GLU A O 1
ATOM 750 N N . ILE A 1 96 ? 9.774 -0.303 -19.063 1.00 84.25 96 ILE A N 1
ATOM 751 C CA . ILE A 1 96 ? 8.939 -1.189 -18.254 1.00 84.25 96 ILE A CA 1
ATOM 752 C C . ILE A 1 96 ? 7.515 -1.174 -18.824 1.00 84.25 96 ILE A C 1
ATOM 754 O O . ILE A 1 96 ? 6.842 -0.137 -18.772 1.00 84.25 96 ILE A O 1
ATOM 758 N N . PRO A 1 97 ? 6.989 -2.318 -19.308 1.00 86.50 97 PRO A N 1
ATOM 759 C CA . PRO A 1 97 ? 5.646 -2.352 -19.856 1.00 86.50 97 PRO A CA 1
ATOM 760 C C . PRO A 1 97 ? 4.628 -1.888 -18.809 1.00 86.50 97 PRO A C 1
ATOM 762 O O . PRO A 1 97 ? 4.716 -2.234 -17.623 1.00 86.50 97 PRO A O 1
ATOM 765 N N . LYS A 1 98 ? 3.634 -1.113 -19.246 1.00 84.12 98 LYS A N 1
ATOM 766 C CA . LYS A 1 98 ? 2.578 -0.589 -18.372 1.00 84.12 98 LYS A CA 1
ATOM 767 C C . LYS A 1 98 ? 1.470 -1.624 -18.178 1.00 84.12 98 LYS A C 1
ATOM 769 O O . LYS A 1 98 ? 1.249 -2.495 -19.022 1.00 84.12 98 LYS A O 1
ATOM 774 N N . PHE A 1 99 ? 0.793 -1.542 -17.042 1.00 86.75 99 PHE A N 1
ATOM 775 C CA . PHE A 1 99 ? -0.406 -2.323 -16.761 1.00 86.75 99 PHE A CA 1
ATOM 776 C C . PHE A 1 99 ? -1.641 -1.629 -17.343 1.00 86.75 99 PHE A C 1
ATOM 778 O O . PHE A 1 99 ? -1.735 -0.400 -17.314 1.00 86.75 99 PHE A O 1
ATOM 785 N N . LYS A 1 100 ? -2.600 -2.405 -17.853 1.00 85.56 100 LYS A N 1
ATOM 786 C CA . LYS A 1 100 ? -3.921 -1.876 -18.218 1.00 85.56 100 LYS A CA 1
ATOM 787 C C . LYS A 1 100 ? -4.827 -1.920 -16.984 1.00 85.56 100 LYS A C 1
ATOM 789 O O . LYS A 1 100 ? -4.727 -2.891 -16.237 1.00 85.56 100 LYS A O 1
ATOM 794 N N . PRO A 1 101 ? -5.688 -0.915 -16.753 1.00 85.44 101 PRO A N 1
ATOM 795 C CA . PRO A 1 101 ? -6.672 -0.975 -15.673 1.00 85.44 101 PRO A CA 1
ATOM 796 C C . PRO A 1 101 ? -7.512 -2.256 -15.767 1.00 85.44 101 PRO A C 1
ATOM 798 O O . PRO A 1 101 ? -7.929 -2.631 -16.863 1.00 85.44 101 PRO A O 1
ATOM 801 N N . GLY A 1 102 ? -7.732 -2.923 -14.636 1.00 86.31 102 GLY A N 1
ATOM 802 C CA . GLY A 1 102 ? -8.569 -4.118 -14.530 1.00 86.31 102 GLY A CA 1
ATOM 803 C C . GLY A 1 102 ? -9.621 -3.995 -13.428 1.00 86.31 102 GLY A C 1
ATOM 804 O O . GLY A 1 102 ? -9.704 -2.984 -12.739 1.00 86.31 102 GLY A O 1
ATOM 805 N N . GLU A 1 103 ? -10.408 -5.050 -13.218 1.00 88.19 103 GLU A N 1
ATOM 806 C CA . GLU A 1 103 ? -11.500 -5.073 -12.223 1.00 88.19 103 GLU A CA 1
ATOM 807 C C . GLU A 1 103 ? -11.013 -4.763 -10.799 1.00 88.19 103 GLU A C 1
ATOM 809 O O . GLU A 1 103 ? -11.636 -4.011 -10.055 1.00 88.19 103 GLU A O 1
ATOM 814 N N . LYS A 1 104 ? -9.830 -5.269 -10.435 1.00 88.06 104 LYS A N 1
ATOM 815 C CA . LYS A 1 104 ? -9.211 -5.008 -9.127 1.00 88.06 104 LYS A CA 1
ATOM 816 C C . LYS A 1 104 ? -8.842 -3.541 -8.915 1.00 88.06 104 LYS A C 1
ATOM 818 O O . LYS A 1 104 ? -8.764 -3.107 -7.770 1.00 88.06 104 LYS A O 1
ATOM 823 N N . ASP A 1 105 ? -8.586 -2.793 -9.988 1.00 88.69 105 ASP A N 1
ATOM 824 C CA . ASP A 1 105 ? -8.316 -1.358 -9.900 1.00 88.69 105 ASP A CA 1
ATOM 825 C C . ASP A 1 105 ? -9.587 -0.585 -9.531 1.00 88.69 105 ASP A C 1
ATOM 827 O O . ASP A 1 105 ? -9.514 0.297 -8.683 1.00 88.69 105 ASP A O 1
ATOM 831 N N . VAL A 1 106 ? -10.753 -0.993 -10.049 1.00 89.69 106 VAL A N 1
ATOM 832 C CA . VAL A 1 106 ? -12.054 -0.410 -9.669 1.00 89.69 106 VAL A CA 1
ATOM 833 C C . VAL A 1 106 ? -12.309 -0.599 -8.173 1.00 89.69 106 VAL A C 1
ATOM 835 O O . VAL A 1 106 ? -12.572 0.366 -7.460 1.00 89.69 106 VAL A O 1
ATOM 838 N N . HIS A 1 107 ? -12.123 -1.818 -7.662 1.00 89.00 107 HIS A N 1
ATOM 839 C CA . HIS A 1 107 ? -12.275 -2.090 -6.229 1.00 89.00 107 HIS A CA 1
ATOM 840 C C . HIS A 1 107 ? -11.270 -1.330 -5.361 1.00 89.00 107 HIS A C 1
ATOM 842 O O . HIS A 1 107 ? -11.603 -0.877 -4.267 1.00 89.00 107 HIS A O 1
ATOM 848 N N . ALA A 1 108 ? -10.026 -1.184 -5.823 1.00 90.12 108 ALA A N 1
ATOM 849 C CA . ALA A 1 108 ? -9.039 -0.393 -5.101 1.00 90.12 108 ALA A CA 1
ATOM 850 C C . ALA A 1 108 ? -9.441 1.089 -5.044 1.00 90.12 108 ALA A C 1
ATOM 852 O O . ALA A 1 108 ? -9.324 1.696 -3.983 1.00 90.12 108 ALA A O 1
ATOM 853 N N . GLU A 1 109 ? -9.948 1.658 -6.139 1.00 90.94 109 GLU A N 1
ATOM 854 C CA . GLU A 1 109 ? -10.431 3.044 -6.186 1.00 90.94 109 GLU A CA 1
ATOM 855 C C . GLU A 1 109 ? -11.626 3.275 -5.255 1.00 90.94 109 GLU A C 1
ATOM 857 O O . GLU A 1 109 ? -11.657 4.271 -4.530 1.00 90.94 109 GLU A O 1
ATOM 862 N N . GLU A 1 110 ? -12.569 2.333 -5.205 1.00 91.31 110 GLU A N 1
ATOM 863 C CA . GLU A 1 110 ? -13.688 2.366 -4.259 1.00 91.31 110 GLU A CA 1
ATOM 864 C C . GLU A 1 110 ? -13.201 2.359 -2.805 1.00 91.31 110 GLU A C 1
ATOM 866 O O . GLU A 1 110 ? -13.631 3.197 -2.011 1.00 91.31 110 GLU A O 1
ATOM 871 N N . LEU A 1 111 ? -12.252 1.479 -2.466 1.00 93.00 111 LEU A N 1
ATOM 872 C CA . LEU A 1 111 ? -11.658 1.412 -1.127 1.00 93.00 111 LEU A CA 1
ATOM 873 C C . LEU A 1 111 ? -10.919 2.700 -0.747 1.00 93.00 111 LEU A C 1
ATOM 875 O O . LEU A 1 111 ? -11.033 3.167 0.384 1.00 93.00 111 LEU A O 1
ATOM 879 N N . ILE A 1 112 ? -10.162 3.279 -1.681 1.00 92.25 112 ILE A N 1
ATOM 880 C CA . ILE A 1 112 ? -9.439 4.544 -1.480 1.00 92.25 112 ILE A CA 1
ATOM 881 C C . ILE A 1 112 ? -10.430 5.679 -1.207 1.00 92.25 112 ILE A C 1
ATOM 883 O O . ILE A 1 112 ? -10.213 6.490 -0.302 1.00 92.25 112 ILE A O 1
ATOM 887 N N . LYS A 1 113 ? -11.532 5.716 -1.963 1.00 92.00 113 LYS A N 1
ATOM 888 C CA . LYS A 1 113 ? -12.600 6.702 -1.793 1.00 92.00 113 LYS A CA 1
ATOM 889 C C . LYS A 1 113 ? -13.320 6.530 -0.456 1.00 92.00 113 LYS A C 1
ATOM 891 O O . LYS A 1 113 ? -13.530 7.524 0.233 1.00 92.00 113 LYS A O 1
ATOM 896 N N . GLU A 1 114 ? -13.654 5.296 -0.070 1.00 91.50 114 GLU A N 1
ATOM 897 C CA . GLU A 1 114 ? -14.252 4.966 1.236 1.00 91.50 114 GLU A CA 1
ATOM 898 C C . GLU A 1 114 ? -13.335 5.400 2.390 1.00 91.50 114 GLU A C 1
ATOM 900 O O . GLU A 1 114 ? -13.797 5.971 3.374 1.00 91.50 114 GLU A O 1
ATOM 905 N N . ALA A 1 115 ? -12.024 5.197 2.241 1.00 90.38 115 ALA A N 1
ATOM 906 C CA . ALA A 1 115 ? -11.018 5.595 3.221 1.00 90.38 115 ALA A CA 1
ATOM 907 C C . ALA A 1 115 ? -10.771 7.118 3.285 1.00 90.38 115 ALA A C 1
ATOM 909 O O . ALA A 1 115 ? -10.028 7.585 4.149 1.00 90.38 115 ALA A O 1
ATOM 910 N N . GLY A 1 116 ? -11.348 7.905 2.368 1.00 90.12 116 GLY A N 1
ATOM 911 C CA . GLY A 1 116 ? -11.145 9.354 2.299 1.00 90.12 116 GLY A CA 1
ATOM 912 C C . GLY A 1 116 ? -9.705 9.764 1.965 1.00 90.12 116 GLY A C 1
ATOM 913 O O . GLY A 1 116 ? -9.280 10.867 2.317 1.00 90.12 116 GLY A O 1
ATOM 914 N N . ILE A 1 117 ? -8.938 8.888 1.312 1.00 88.94 117 ILE A N 1
ATOM 915 C CA . ILE A 1 117 ? -7.529 9.124 0.983 1.00 88.94 117 ILE A CA 1
ATOM 916 C C . ILE A 1 117 ? -7.453 10.013 -0.264 1.00 88.94 117 ILE A C 1
ATOM 918 O O . ILE A 1 117 ? -7.870 9.611 -1.347 1.00 88.94 117 ILE A O 1
ATOM 922 N N . LYS A 1 118 ? -6.914 11.229 -0.106 1.00 79.25 118 LYS A N 1
ATOM 923 C CA . LYS A 1 118 ? -6.751 12.215 -1.194 1.00 79.25 118 LYS A CA 1
ATOM 924 C C . LYS A 1 118 ? -5.353 12.195 -1.822 1.00 79.25 118 LYS A C 1
ATOM 926 O O . LYS A 1 118 ? -5.219 12.463 -3.012 1.00 79.25 118 LYS A O 1
ATOM 931 N N . ASP A 1 119 ? -4.337 11.827 -1.043 1.00 67.44 119 ASP A N 1
ATOM 932 C CA . ASP A 1 119 ? -2.946 11.760 -1.497 1.00 67.44 119 ASP A CA 1
ATOM 933 C C . ASP A 1 119 ? -2.668 10.401 -2.144 1.00 67.44 119 ASP A C 1
ATOM 935 O O . ASP A 1 119 ? -2.296 9.431 -1.476 1.00 67.44 119 ASP A O 1
ATOM 939 N N . LEU A 1 120 ? -2.894 10.324 -3.455 1.00 68.38 120 LEU A N 1
ATOM 940 C CA . LEU A 1 120 ? -2.768 9.094 -4.224 1.00 68.38 120 LEU A CA 1
ATOM 941 C C . LEU A 1 120 ? -1.679 9.215 -5.285 1.00 68.38 120 LEU A C 1
ATOM 943 O O . LEU A 1 120 ? -1.769 10.038 -6.195 1.00 68.38 120 LEU A O 1
ATOM 947 N N . PHE A 1 121 ? -0.698 8.317 -5.237 1.00 65.88 121 PHE A N 1
ATOM 948 C CA . PHE A 1 121 ? 0.250 8.149 -6.334 1.00 65.88 121 PHE A CA 1
ATOM 949 C C . PHE A 1 121 ? -0.043 6.820 -7.020 1.00 65.88 121 PHE A C 1
ATOM 951 O O . PHE A 1 121 ? 0.295 5.748 -6.514 1.00 65.88 121 PHE A O 1
ATOM 958 N N . ARG A 1 122 ? -0.689 6.846 -8.189 1.00 62.66 122 ARG A N 1
ATOM 959 C CA . ARG A 1 122 ? -0.813 5.624 -8.989 1.00 62.66 122 ARG A CA 1
ATOM 960 C C . ARG A 1 122 ? 0.577 5.250 -9.489 1.00 62.66 122 ARG A C 1
ATOM 962 O O . ARG A 1 122 ? 1.197 6.027 -10.210 1.00 62.66 122 ARG A O 1
ATOM 969 N N . ARG A 1 123 ? 1.069 4.055 -9.149 1.00 59.34 123 ARG A N 1
ATOM 970 C CA . ARG A 1 123 ? 2.341 3.559 -9.687 1.00 59.34 123 ARG A CA 1
ATOM 971 C C . ARG A 1 123 ? 2.106 3.017 -11.098 1.00 59.34 123 ARG A C 1
ATOM 973 O O . ARG A 1 123 ? 2.080 1.814 -11.335 1.00 59.34 123 ARG A O 1
ATOM 980 N N . GLN A 1 124 ? 1.895 3.934 -12.033 1.00 50.62 124 GLN A N 1
ATOM 981 C CA . GLN A 1 124 ? 2.265 3.766 -13.435 1.00 50.62 124 GLN A CA 1
ATOM 982 C C . GLN A 1 124 ? 3.384 4.778 -13.721 1.00 50.62 124 GLN A C 1
ATOM 984 O O . GLN A 1 124 ? 3.461 5.775 -13.001 1.00 50.62 124 GLN A O 1
ATOM 989 N N . PRO A 1 125 ? 4.275 4.561 -14.707 1.00 39.78 125 PRO A N 1
ATOM 990 C CA . PRO A 1 125 ? 5.236 5.595 -15.076 1.00 39.78 125 PRO A CA 1
ATOM 991 C C . PRO A 1 125 ? 4.438 6.856 -15.408 1.00 39.78 125 PRO A C 1
ATOM 993 O O . PRO A 1 125 ? 3.508 6.775 -16.225 1.00 39.78 125 PRO A O 1
ATOM 996 N N . LEU A 1 126 ? 4.760 7.959 -14.722 1.00 38.62 126 LEU A N 1
ATOM 997 C CA . LEU A 1 126 ? 4.111 9.254 -14.907 1.00 38.62 126 LEU A CA 1
ATOM 998 C C . LEU A 1 126 ? 4.052 9.565 -16.412 1.00 38.62 126 LEU A C 1
ATOM 1000 O O . LEU A 1 126 ? 4.993 9.228 -17.141 1.00 38.62 126 LEU A O 1
ATOM 1004 N N . PRO A 1 127 ? 2.955 10.153 -16.922 1.00 36.75 127 PRO A N 1
ATOM 1005 C CA . PRO A 1 127 ? 2.984 10.716 -18.263 1.00 36.75 127 PRO A CA 1
ATOM 1006 C C . PRO A 1 127 ? 4.179 11.688 -18.366 1.00 36.75 127 PRO A C 1
ATOM 1008 O O . PRO A 1 127 ? 4.505 12.336 -17.364 1.00 36.75 127 PRO A O 1
ATOM 1011 N N . PRO A 1 128 ? 4.852 11.773 -19.530 1.00 44.19 128 PRO A N 1
ATOM 1012 C CA . PRO A 1 128 ? 6.088 12.553 -19.701 1.00 44.19 128 PRO A CA 1
ATOM 1013 C C . PRO A 1 128 ? 5.966 14.000 -19.187 1.00 44.19 128 PRO A C 1
ATOM 1015 O O . PRO A 1 128 ? 6.912 14.599 -18.680 1.00 44.19 128 PRO A O 1
ATOM 1018 N N . ASP A 1 129 ? 4.754 14.527 -19.257 1.00 44.28 129 ASP A N 1
ATOM 1019 C CA . ASP A 1 129 ? 4.335 15.875 -18.910 1.00 44.28 129 ASP A CA 1
ATOM 1020 C C . ASP A 1 129 ? 4.445 16.149 -17.392 1.00 44.28 129 ASP A C 1
ATOM 1022 O O . ASP A 1 129 ? 4.703 17.278 -16.970 1.00 44.28 129 ASP A O 1
ATOM 1026 N N . HIS A 1 130 ? 4.317 15.110 -16.557 1.00 46.91 130 HIS A N 1
ATOM 1027 C CA . HIS A 1 130 ? 4.413 15.201 -15.097 1.00 46.91 130 HIS A CA 1
ATOM 1028 C C . HIS A 1 130 ? 5.833 14.983 -14.552 1.00 46.91 130 HIS A C 1
ATOM 1030 O O . HIS A 1 130 ? 6.134 15.479 -13.468 1.00 46.91 130 HIS A O 1
ATOM 1036 N N . GLU A 1 131 ? 6.723 14.309 -15.289 1.00 45.16 131 GLU A N 1
ATOM 1037 C CA . GLU A 1 131 ? 8.152 14.215 -14.938 1.00 45.16 131 GLU A CA 1
ATOM 1038 C C . GLU A 1 131 ? 8.796 15.609 -15.015 1.00 45.16 131 GLU A C 1
ATOM 1040 O O . 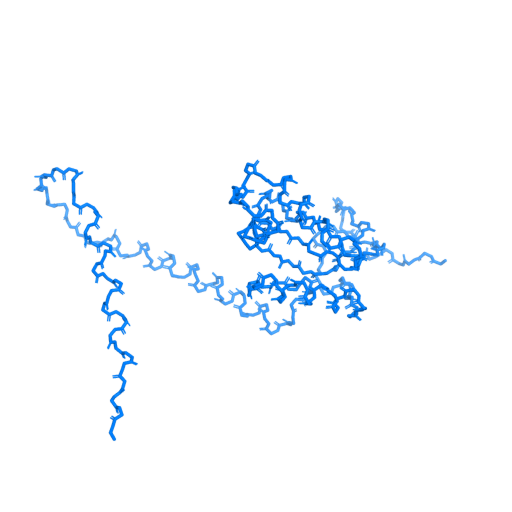GLU A 1 131 ? 9.533 16.012 -14.121 1.00 45.16 131 GLU A O 1
ATOM 1045 N N . ILE A 1 132 ? 8.413 16.420 -16.011 1.00 52.03 132 ILE A N 1
ATOM 1046 C CA . ILE A 1 132 ? 8.833 17.826 -16.108 1.00 52.03 132 ILE A CA 1
ATOM 1047 C C . ILE A 1 132 ? 8.317 18.631 -14.907 1.00 52.03 132 ILE A C 1
ATOM 1049 O O . ILE A 1 132 ? 9.065 19.429 -14.345 1.00 52.03 132 ILE A O 1
ATOM 1053 N N . ALA A 1 133 ? 7.069 18.421 -14.478 1.00 50.16 133 ALA A N 1
ATOM 1054 C CA . ALA A 1 133 ? 6.511 19.093 -13.304 1.00 50.16 133 ALA A CA 1
ATOM 1055 C C . ALA A 1 133 ? 7.208 18.662 -12.000 1.00 50.16 133 ALA A C 1
ATOM 1057 O O . ALA A 1 133 ? 7.509 19.510 -11.163 1.00 50.16 133 ALA A O 1
ATOM 1058 N N . TYR A 1 134 ? 7.536 17.375 -11.854 1.00 49.59 134 TYR A N 1
ATOM 1059 C CA . TYR A 1 134 ? 8.259 16.838 -10.701 1.00 49.59 134 TYR A CA 1
ATOM 1060 C C . TYR A 1 134 ? 9.711 17.333 -10.647 1.00 49.59 134 TYR A C 1
ATOM 1062 O O . TYR A 1 134 ? 10.156 17.807 -9.602 1.00 49.59 134 TYR A O 1
ATOM 1070 N N . GLN A 1 135 ? 10.436 17.326 -11.771 1.00 53.62 135 GLN A N 1
ATOM 1071 C CA . GLN A 1 135 ? 11.798 17.865 -11.843 1.00 53.62 135 GLN A CA 1
ATOM 1072 C C . GLN A 1 135 ? 11.818 19.391 -11.668 1.00 53.62 135 GLN A C 1
ATOM 1074 O O . GLN A 1 135 ? 12.715 19.919 -11.012 1.00 53.62 135 GLN A O 1
ATOM 1079 N N . ARG A 1 136 ? 10.801 20.116 -12.163 1.00 59.62 136 ARG A N 1
ATOM 1080 C CA . ARG A 1 136 ? 10.631 21.556 -11.898 1.00 59.62 136 ARG A CA 1
ATOM 1081 C C . ARG A 1 136 ? 10.319 21.837 -10.434 1.00 59.62 136 ARG A C 1
ATOM 1083 O O . ARG A 1 136 ? 10.916 22.752 -9.883 1.00 59.62 136 ARG A O 1
ATOM 1090 N N . ALA A 1 137 ? 9.454 21.054 -9.792 1.00 52.47 137 ALA A N 1
ATOM 1091 C CA . ALA A 1 137 ? 9.157 21.193 -8.367 1.00 52.47 137 ALA A CA 1
ATOM 1092 C C . ALA A 1 137 ? 10.392 20.884 -7.507 1.00 52.47 137 ALA A C 1
ATOM 1094 O O . ALA A 1 137 ? 10.741 21.659 -6.622 1.00 52.47 137 ALA A O 1
ATOM 1095 N N . LYS A 1 138 ? 11.124 19.810 -7.825 1.00 63.00 138 LYS A N 1
ATOM 1096 C CA . LYS A 1 138 ? 12.372 19.435 -7.148 1.00 63.00 138 LYS A CA 1
ATOM 1097 C C . LYS A 1 138 ? 13.471 20.487 -7.337 1.00 63.00 138 LYS A C 1
ATOM 1099 O O . LYS A 1 138 ? 14.154 20.835 -6.378 1.00 63.00 138 LYS A O 1
ATOM 1104 N N . SER A 1 139 ? 13.604 21.042 -8.544 1.00 62.09 139 SER A N 1
ATOM 1105 C CA . SER A 1 139 ? 14.533 22.138 -8.839 1.00 62.09 139 SER A CA 1
ATOM 1106 C C . SER A 1 139 ? 14.114 23.452 -8.171 1.00 62.09 139 SER A C 1
ATOM 1108 O O . SER A 1 139 ? 14.972 24.165 -7.662 1.00 62.09 139 SER A O 1
ATOM 1110 N N . ALA A 1 140 ? 12.816 23.758 -8.092 1.00 60.00 140 ALA A N 1
ATOM 1111 C CA . ALA A 1 140 ? 12.306 24.941 -7.401 1.00 60.00 140 ALA A CA 1
ATOM 1112 C C . ALA A 1 140 ? 12.547 24.870 -5.886 1.00 60.00 140 ALA A C 1
ATOM 1114 O O . ALA A 1 140 ? 12.978 25.859 -5.301 1.00 60.00 140 ALA A O 1
ATOM 1115 N N . VAL A 1 141 ? 12.356 23.698 -5.270 1.00 60.12 141 VAL A N 1
ATOM 1116 C CA . VAL A 1 141 ? 12.674 23.465 -3.851 1.00 60.12 141 VAL A CA 1
ATOM 1117 C C . VAL A 1 141 ? 14.182 23.553 -3.604 1.00 60.12 141 VAL A C 1
ATOM 1119 O O . VAL A 1 141 ? 14.599 24.225 -2.668 1.00 60.12 141 VAL A O 1
ATOM 1122 N N . ALA A 1 142 ? 15.013 22.965 -4.471 1.00 60.06 142 ALA A N 1
ATOM 1123 C CA . ALA A 1 142 ? 16.470 23.083 -4.366 1.00 60.06 142 ALA A CA 1
ATOM 1124 C C . ALA A 1 142 ? 16.952 24.539 -4.520 1.00 60.06 142 ALA A C 1
ATOM 1126 O O . ALA A 1 142 ? 17.821 24.983 -3.779 1.00 60.06 142 ALA A O 1
ATOM 1127 N N . LYS A 1 143 ? 16.343 25.309 -5.430 1.00 60.62 143 LYS A N 1
ATOM 1128 C CA . LYS A 1 143 ? 16.656 26.728 -5.660 1.00 60.62 143 LYS A CA 1
ATOM 1129 C C . LYS A 1 143 ? 16.142 27.639 -4.539 1.00 60.62 143 LYS A C 1
ATOM 1131 O O . LYS A 1 143 ? 16.725 28.691 -4.295 1.00 60.62 143 LYS A O 1
ATOM 1136 N N . ALA A 1 144 ? 15.057 27.254 -3.869 1.00 56.00 144 ALA A N 1
ATOM 1137 C CA . ALA A 1 144 ? 14.570 27.925 -2.666 1.00 56.00 144 ALA A CA 1
ATOM 1138 C C . ALA A 1 144 ? 15.473 27.643 -1.454 1.00 56.00 144 ALA A C 1
ATOM 1140 O O . ALA A 1 144 ? 15.715 28.551 -0.664 1.00 56.00 144 ALA A O 1
ATOM 1141 N N . LEU A 1 145 ? 16.025 26.427 -1.348 1.00 53.91 145 LEU A N 1
ATOM 1142 C CA . LEU A 1 145 ? 17.036 26.090 -0.342 1.00 53.91 145 LEU A CA 1
ATOM 1143 C C . LEU A 1 145 ? 18.335 26.877 -0.562 1.00 53.91 145 LEU A C 1
ATOM 1145 O O . LEU A 1 145 ? 18.872 27.433 0.385 1.00 53.91 145 LEU A O 1
ATOM 1149 N N . ASP A 1 146 ? 18.791 26.982 -1.811 1.00 52.12 146 ASP A N 1
ATOM 1150 C CA . ASP A 1 146 ? 20.014 27.705 -2.183 1.00 52.12 146 ASP A CA 1
ATOM 1151 C C . ASP A 1 146 ? 19.904 29.214 -1.885 1.00 52.12 146 ASP A C 1
ATOM 1153 O O . ASP A 1 146 ? 20.773 29.794 -1.237 1.00 52.12 146 ASP A O 1
ATOM 1157 N N . LYS A 1 147 ? 18.759 29.832 -2.215 1.00 51.97 147 LYS A N 1
ATOM 1158 C CA . LYS A 1 147 ? 18.456 31.236 -1.873 1.00 51.97 147 LYS A CA 1
ATOM 1159 C C . LYS A 1 147 ? 18.262 31.499 -0.376 1.00 51.97 147 LYS A C 1
ATOM 1161 O O . LYS A 1 147 ? 18.354 32.650 0.039 1.00 51.97 147 LYS A O 1
ATOM 1166 N N . SER A 1 148 ? 17.994 30.471 0.429 1.00 45.56 148 SER A N 1
ATOM 1167 C CA . SER A 1 148 ? 17.946 30.597 1.892 1.00 45.56 148 SER A CA 1
ATOM 1168 C C . SER A 1 148 ? 19.343 30.666 2.517 1.00 45.56 148 SER A C 1
ATOM 1170 O O . SER A 1 148 ? 19.462 31.075 3.672 1.00 45.56 148 SER A O 1
ATOM 1172 N N . THR A 1 149 ? 20.392 30.291 1.781 1.00 44.78 149 THR A N 1
ATOM 1173 C CA . THR A 1 149 ? 21.785 30.326 2.255 1.00 44.78 149 THR A CA 1
ATOM 1174 C C . THR A 1 149 ? 22.452 31.691 2.060 1.00 44.78 149 THR A C 1
ATOM 1176 O O . THR A 1 149 ? 23.409 31.993 2.764 1.00 44.78 149 THR A O 1
ATOM 1179 N N . ASP A 1 150 ? 21.904 32.551 1.195 1.00 38.66 150 ASP A N 1
ATOM 1180 C CA . ASP A 1 150 ? 22.441 33.895 0.910 1.00 38.66 150 ASP A CA 1
ATOM 1181 C C . ASP A 1 150 ? 21.813 35.028 1.749 1.00 38.66 150 ASP A C 1
ATOM 1183 O O . ASP A 1 150 ? 22.200 36.187 1.614 1.00 38.66 150 ASP A O 1
ATOM 1187 N N . VAL A 1 151 ? 20.873 34.729 2.657 1.00 39.12 151 VAL A N 1
ATOM 1188 C CA . VAL A 1 151 ? 20.283 35.738 3.573 1.00 39.12 151 VAL A CA 1
ATOM 1189 C C . VAL A 1 151 ? 20.856 35.648 4.998 1.00 39.12 151 VAL A C 1
ATOM 1191 O O . VAL A 1 151 ? 20.489 36.426 5.872 1.00 39.12 151 VAL A O 1
ATOM 1194 N N . VAL A 1 152 ? 21.841 34.776 5.245 1.00 37.56 152 VAL A N 1
ATOM 1195 C CA . VAL A 1 152 ? 22.599 34.742 6.516 1.00 37.56 152 VAL A CA 1
ATOM 1196 C C . VAL A 1 152 ? 24.006 35.308 6.309 1.00 37.56 152 VAL A C 1
ATOM 1198 O O . VAL A 1 152 ? 25.011 34.737 6.713 1.00 37.56 152 VAL A O 1
ATOM 1201 N N . ALA A 1 153 ? 24.090 36.457 5.646 1.00 37.22 153 ALA A N 1
ATOM 1202 C CA . ALA A 1 153 ? 25.312 37.250 5.567 1.00 37.22 153 ALA A CA 1
ATOM 1203 C C . ALA A 1 153 ? 24.972 38.741 5.640 1.00 37.22 153 ALA A C 1
ATOM 1205 O O . ALA A 1 153 ? 25.300 39.505 4.743 1.00 37.22 153 ALA A O 1
ATOM 1206 N N . THR A 1 154 ? 24.232 39.149 6.674 1.00 41.91 154 THR A N 1
ATOM 1207 C CA . THR A 1 154 ? 24.248 40.508 7.258 1.00 41.91 154 THR A CA 1
ATOM 1208 C C . THR A 1 154 ? 23.214 40.597 8.379 1.00 41.91 154 THR A C 1
ATOM 1210 O O . THR A 1 154 ? 22.089 41.051 8.197 1.00 41.91 154 THR A O 1
ATOM 1213 N N . ARG A 1 155 ? 23.608 40.210 9.592 1.00 33.47 155 ARG A N 1
ATOM 1214 C CA . ARG A 1 155 ? 23.237 41.001 10.766 1.00 33.47 155 ARG A CA 1
ATOM 1215 C C . ARG A 1 155 ? 24.220 40.728 11.885 1.00 33.47 155 ARG A C 1
ATOM 1217 O O . ARG A 1 155 ? 24.409 39.591 12.305 1.00 33.47 155 ARG A O 1
ATOM 1224 N N . GLU A 1 156 ? 24.894 41.801 12.263 1.00 34.19 156 GLU A N 1
ATOM 1225 C CA . GLU A 1 156 ? 25.841 41.867 13.355 1.00 34.19 156 GLU A CA 1
ATOM 1226 C C . GLU A 1 156 ? 25.249 41.275 14.631 1.00 34.19 156 GLU A C 1
ATOM 1228 O O . GLU A 1 156 ? 24.095 41.511 14.994 1.00 34.19 156 GLU A O 1
ATOM 1233 N N . VAL A 1 157 ? 26.105 40.529 15.315 1.00 35.53 157 VAL A N 1
ATOM 1234 C CA . VAL A 1 157 ? 25.985 40.209 16.727 1.00 35.53 157 VAL A CA 1
ATOM 1235 C C . VAL A 1 157 ? 25.859 41.525 17.492 1.00 35.53 157 VAL A C 1
ATOM 1237 O O . VAL A 1 157 ? 26.798 42.312 17.546 1.00 35.53 157 VAL A O 1
ATOM 1240 N N . T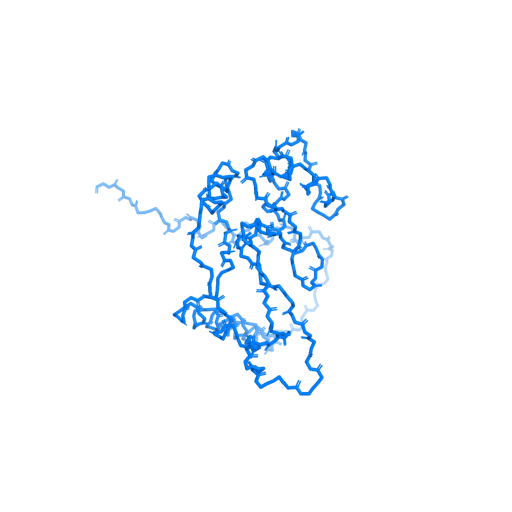HR A 1 158 ? 24.705 41.759 18.106 1.00 31.17 158 THR A N 1
ATOM 1241 C CA . THR A 1 158 ? 24.636 42.559 19.330 1.00 31.17 158 THR A CA 1
ATOM 1242 C C . THR A 1 158 ? 24.016 41.681 20.402 1.00 31.17 158 THR A C 1
ATOM 1244 O O . THR A 1 158 ? 22.848 41.305 20.334 1.00 31.17 158 THR A O 1
ATOM 1247 N N . GLU A 1 159 ? 24.861 41.285 21.349 1.00 41.03 159 GLU A N 1
ATOM 1248 C CA . GLU A 1 159 ? 24.485 40.601 22.576 1.00 41.03 159 GLU A CA 1
ATOM 1249 C C . GLU A 1 159 ? 23.458 41.434 23.345 1.00 41.03 159 GLU A C 1
ATOM 1251 O O . GLU A 1 159 ? 23.768 42.536 23.792 1.00 41.03 159 GLU A O 1
ATOM 1256 N N . ILE A 1 160 ? 22.268 40.881 23.570 1.00 31.11 160 ILE A N 1
ATOM 1257 C CA . ILE A 1 160 ? 21.472 41.175 24.763 1.00 31.11 160 ILE A CA 1
ATOM 1258 C C . ILE A 1 160 ? 20.878 39.839 25.201 1.00 31.11 160 ILE A C 1
ATOM 1260 O O . ILE A 1 160 ? 20.032 39.262 24.522 1.00 31.11 160 ILE A O 1
ATOM 1264 N N . GLY A 1 161 ? 21.394 39.294 26.300 1.00 39.03 161 GLY A N 1
ATOM 1265 C CA . GLY A 1 161 ? 20.876 38.061 26.876 1.00 39.03 161 GLY A CA 1
ATOM 1266 C C . GLY A 1 161 ? 19.511 38.279 27.511 1.00 39.03 161 GLY A C 1
ATOM 1267 O O . GLY A 1 161 ? 19.331 39.268 28.213 1.00 39.03 161 GLY A O 1
ATOM 1268 N N . THR A 1 162 ? 18.575 37.349 27.320 1.00 34.50 162 THR A N 1
ATOM 1269 C CA . THR A 1 162 ? 17.604 36.928 28.347 1.00 34.50 162 THR A CA 1
ATOM 1270 C C . THR A 1 162 ? 16.795 35.707 27.884 1.00 34.50 162 THR A C 1
ATOM 1272 O O . THR A 1 162 ? 16.249 35.685 26.793 1.00 34.50 162 THR A O 1
ATOM 1275 N N . ASP A 1 163 ? 16.789 34.699 28.757 1.00 34.81 163 ASP A N 1
ATOM 1276 C CA . ASP A 1 163 ? 15.767 33.690 29.082 1.00 34.81 163 ASP A CA 1
ATOM 1277 C C . ASP A 1 163 ? 14.965 32.890 28.022 1.00 34.81 163 ASP A C 1
ATOM 1279 O O . ASP A 1 163 ? 14.340 33.387 27.091 1.00 34.81 163 ASP A O 1
ATOM 1283 N N . ALA A 1 164 ? 14.890 31.579 28.263 1.00 36.31 164 ALA A N 1
ATOM 1284 C CA . ALA A 1 164 ? 14.421 30.535 27.349 1.00 36.31 164 ALA A CA 1
ATOM 1285 C C . ALA A 1 164 ? 12.887 30.310 27.337 1.00 36.31 164 ALA A C 1
ATOM 1287 O O . ALA A 1 164 ? 12.434 29.167 27.423 1.00 36.31 164 ALA A O 1
ATOM 1288 N N . ARG A 1 165 ? 12.060 31.365 27.245 1.00 44.09 165 ARG A N 1
ATOM 1289 C CA . ARG A 1 165 ? 10.579 31.229 27.281 1.00 44.09 165 ARG A CA 1
ATOM 1290 C C . ARG A 1 165 ? 9.768 31.964 26.202 1.00 44.09 165 ARG A C 1
ATOM 1292 O O . ARG A 1 165 ? 8.547 31.957 26.289 1.00 44.09 165 ARG A O 1
ATOM 1299 N N . GLU A 1 166 ? 10.385 32.518 25.158 1.00 41.66 166 GLU A N 1
ATOM 1300 C CA . GLU A 1 166 ? 9.655 33.294 24.127 1.00 41.66 166 GLU A CA 1
ATOM 1301 C C . GLU A 1 166 ? 9.643 32.704 22.702 1.00 41.66 166 GLU A C 1
ATOM 1303 O O . GLU A 1 166 ? 9.251 33.381 21.755 1.00 41.66 166 GLU A O 1
ATOM 1308 N N . PHE A 1 167 ? 9.986 31.426 22.511 1.00 36.12 167 PHE A N 1
ATOM 1309 C CA . PHE A 1 167 ? 9.940 30.815 21.169 1.00 36.12 167 PHE A CA 1
ATOM 1310 C C . PHE A 1 167 ? 8.538 30.394 20.687 1.00 36.12 167 PHE A C 1
ATOM 1312 O O . PHE A 1 167 ? 8.354 30.191 19.488 1.00 36.12 167 PHE A O 1
ATOM 1319 N N . ASP A 1 168 ? 7.536 30.328 21.569 1.00 37.94 168 ASP A N 1
ATOM 1320 C CA . ASP A 1 168 ? 6.193 29.856 21.193 1.00 37.94 168 ASP A CA 1
ATOM 1321 C C . ASP A 1 168 ? 5.270 30.946 20.607 1.00 37.94 168 ASP A C 1
ATOM 1323 O O . ASP A 1 168 ? 4.272 30.615 19.973 1.00 37.94 168 ASP A O 1
ATOM 1327 N N . ASN A 1 169 ? 5.606 32.240 20.715 1.00 42.97 169 ASN A N 1
ATOM 1328 C CA . ASN A 1 169 ? 4.702 33.325 20.284 1.00 42.97 169 ASN A CA 1
ATOM 1329 C C . ASN A 1 169 ? 5.002 33.943 18.905 1.00 42.97 169 ASN A C 1
ATOM 1331 O O . ASN A 1 169 ? 4.156 34.658 18.372 1.00 42.97 169 ASN A O 1
ATOM 1335 N N . VAL A 1 170 ? 6.155 33.668 18.285 1.00 41.22 170 VAL A N 1
ATOM 1336 C CA . VAL A 1 170 ? 6.502 34.258 16.969 1.00 41.22 170 VAL A CA 1
ATOM 1337 C C . VAL A 1 170 ? 5.989 33.415 15.794 1.00 41.22 170 VAL A C 1
ATOM 1339 O O . VAL A 1 170 ? 5.716 33.944 14.722 1.00 41.22 170 VAL A O 1
ATOM 1342 N N . VAL A 1 171 ? 5.764 32.112 15.987 1.00 37.31 171 VAL A N 1
ATOM 1343 C CA . VAL A 1 171 ? 5.234 31.233 14.924 1.00 37.31 171 VAL A CA 1
ATOM 1344 C C . VAL A 1 171 ? 3.708 31.364 14.778 1.00 37.31 171 VAL A C 1
ATOM 1346 O O . VAL A 1 171 ? 3.152 31.070 13.718 1.00 37.31 171 VAL A O 1
ATOM 1349 N N . GLN A 1 172 ? 3.016 31.864 15.808 1.00 40.38 172 GLN A N 1
ATOM 1350 C CA . GLN A 1 172 ? 1.554 31.969 15.825 1.00 40.38 172 GLN A CA 1
ATOM 1351 C C . GLN A 1 172 ? 1.004 33.233 15.139 1.00 40.38 172 GLN A C 1
ATOM 1353 O O . GLN A 1 172 ? -0.142 33.226 14.692 1.00 40.38 172 GLN A O 1
ATOM 1358 N N . THR A 1 173 ? 1.803 34.291 14.975 1.00 38.34 173 THR A N 1
ATOM 1359 C CA . THR A 1 173 ? 1.361 35.548 14.342 1.00 38.34 173 THR A CA 1
ATOM 1360 C C . THR A 1 173 ? 1.496 35.557 12.817 1.00 38.34 173 THR A C 1
ATOM 1362 O O . THR A 1 173 ? 0.730 36.243 12.150 1.00 38.34 173 THR A O 1
ATOM 1365 N N . SER A 1 174 ? 2.367 34.734 12.222 1.00 39.25 174 SER A N 1
ATOM 1366 C CA . SER A 1 174 ? 2.553 34.712 10.757 1.00 39.25 174 SER A CA 1
ATOM 1367 C C . SER A 1 174 ? 1.528 33.865 9.985 1.00 39.25 174 SER A C 1
ATOM 1369 O O . SER A 1 174 ? 1.482 33.931 8.760 1.00 39.25 174 SER A O 1
ATOM 1371 N N . SER A 1 175 ? 0.699 33.067 10.671 1.00 39.44 175 SER A N 1
ATOM 1372 C CA . SER A 1 175 ? -0.325 32.219 10.027 1.00 39.44 175 SER A CA 1
ATOM 1373 C C . SER A 1 175 ? -1.726 32.848 9.983 1.00 39.44 175 SER A C 1
ATOM 1375 O O . SER A 1 175 ? -2.600 32.317 9.301 1.00 39.44 175 SER A O 1
ATOM 1377 N N . LEU A 1 176 ? -1.956 33.971 10.676 1.00 42.25 176 LEU A N 1
ATOM 1378 C CA . LEU A 1 176 ? -3.260 34.649 10.702 1.00 42.25 176 LEU A CA 1
ATOM 1379 C C . LEU A 1 176 ? -3.401 35.747 9.635 1.00 42.25 176 LEU A C 1
ATOM 1381 O O . LEU A 1 176 ? -4.491 35.913 9.098 1.00 42.25 176 LEU A O 1
ATOM 1385 N N . GLU A 1 177 ? -2.318 36.410 9.220 1.00 44.25 177 GLU A N 1
ATOM 1386 C CA . GLU A 1 177 ? -2.396 37.483 8.208 1.00 44.25 177 GLU A CA 1
ATOM 1387 C C . GLU A 1 177 ? -2.579 36.978 6.761 1.00 44.25 177 GLU A C 1
ATOM 1389 O O . GLU A 1 177 ? -2.954 37.742 5.877 1.00 44.25 177 GLU A O 1
ATOM 1394 N N . ILE A 1 178 ? -2.388 35.679 6.497 1.00 44.56 178 ILE A N 1
ATOM 1395 C CA . ILE A 1 178 ? -2.566 35.102 5.148 1.00 44.56 178 ILE A CA 1
ATOM 1396 C C . ILE A 1 178 ? -4.020 34.647 4.905 1.00 44.56 178 ILE A C 1
ATOM 1398 O O . ILE A 1 178 ? -4.452 34.535 3.758 1.00 44.56 178 ILE A O 1
ATOM 1402 N N . VAL A 1 179 ? -4.818 34.440 5.959 1.00 44.75 179 VAL A N 1
ATOM 1403 C CA . VAL A 1 179 ? -6.214 33.970 5.836 1.00 44.75 179 VAL A CA 1
ATOM 1404 C C . VAL A 1 179 ? -7.213 35.128 5.665 1.00 44.75 179 VAL A C 1
ATOM 1406 O O . VAL A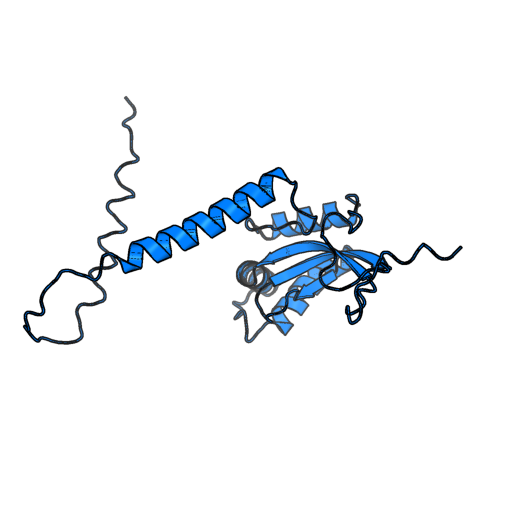 1 179 ? -8.322 34.910 5.179 1.00 44.75 179 VAL A O 1
ATOM 1409 N N . GLU A 1 180 ? -6.830 36.371 5.969 1.00 46.03 180 GLU A N 1
ATOM 1410 C CA . GLU A 1 180 ? -7.741 37.528 5.908 1.00 46.03 180 GLU A CA 1
ATOM 1411 C C . GLU A 1 180 ? -7.762 38.260 4.543 1.00 46.03 180 GLU A C 1
ATOM 1413 O O . GLU A 1 180 ? -8.665 39.048 4.278 1.00 46.03 180 GLU A O 1
ATOM 1418 N N . SER A 1 181 ? -6.861 37.929 3.606 1.00 47.22 181 SER A N 1
ATOM 1419 C CA . SER A 1 181 ? -6.781 38.568 2.273 1.00 47.22 181 SER A CA 1
ATOM 1420 C C . SER A 1 181 ? -7.638 37.908 1.167 1.00 47.22 181 SER A C 1
ATOM 1422 O O . SER A 1 181 ? -7.478 38.247 -0.006 1.00 47.22 181 SER A O 1
ATOM 1424 N N . LEU A 1 182 ? -8.538 36.968 1.492 1.00 46.91 182 LEU A N 1
ATOM 1425 C CA . LEU A 1 182 ? -9.383 36.251 0.508 1.00 46.91 182 LEU A CA 1
ATOM 1426 C C . LEU A 1 182 ? -10.900 36.388 0.746 1.00 46.91 182 LEU A C 1
ATOM 1428 O O . LEU A 1 182 ? -11.686 35.577 0.256 1.00 46.91 182 LEU A O 1
ATOM 1432 N N . ARG A 1 183 ? -11.341 37.430 1.459 1.00 48.56 183 ARG A N 1
ATOM 1433 C CA . ARG A 1 183 ? -12.750 37.854 1.457 1.00 48.56 183 ARG A CA 1
ATOM 1434 C C . ARG A 1 183 ? -12.933 39.051 0.529 1.00 48.56 183 ARG A C 1
ATOM 1436 O O . ARG A 1 183 ? -12.764 40.190 0.951 1.00 48.56 183 ARG A O 1
ATOM 1443 N N . GLU A 1 184 ? -13.309 38.790 -0.720 1.00 60.44 184 GLU A N 1
ATOM 1444 C CA . GLU A 1 184 ? -14.000 39.810 -1.512 1.00 60.44 184 GLU A CA 1
ATOM 1445 C C . GLU A 1 184 ? -15.426 40.014 -0.960 1.00 60.44 184 GLU A C 1
ATOM 1447 O O . GLU A 1 184 ? -16.075 39.035 -0.568 1.00 60.44 184 GLU A O 1
ATOM 1452 N N . PRO A 1 185 ? -15.921 41.262 -0.887 1.00 57.44 185 PRO A N 1
ATOM 1453 C CA . PRO A 1 185 ? -17.271 41.557 -0.431 1.00 57.44 185 PRO A CA 1
ATOM 1454 C C . PRO A 1 185 ? -18.300 41.252 -1.528 1.00 57.44 185 PRO A C 1
ATOM 1456 O O . PRO A 1 185 ? -18.218 41.767 -2.639 1.00 57.44 185 PRO A O 1
ATOM 1459 N N . MET A 1 186 ? -19.296 40.434 -1.190 1.00 41.03 186 MET A N 1
ATOM 1460 C CA . MET A 1 186 ? -20.579 40.426 -1.889 1.00 41.03 186 MET A CA 1
ATOM 1461 C C . MET A 1 186 ? -21.374 41.668 -1.470 1.00 41.03 186 MET A C 1
ATOM 1463 O O . MET A 1 186 ? -21.875 41.697 -0.346 1.00 41.03 186 MET A O 1
ATOM 1467 N N . GLU A 1 187 ? -21.529 42.620 -2.386 1.00 47.50 187 GLU A N 1
ATOM 1468 C CA . GLU A 1 187 ? -22.779 43.359 -2.633 1.00 47.50 187 GLU A CA 1
ATOM 1469 C C . GLU A 1 187 ? -22.965 43.541 -4.143 1.00 47.50 187 GLU A C 1
ATOM 1471 O O . GLU A 1 187 ? -21.977 43.902 -4.824 1.00 47.50 187 GLU A O 1
#

Sequence (187 aa):
MSATSLNKPPGALPRHYRIGGYIISNDAATKWGSQLRGVELHPVRNSASIRKAVLQKTYPLGVNFRQVGEVPDVHWMLITQCEKFDGYKDMDPVEIPKFKPGEKDVHAEELIKEAGIKDLFRRQPLPPDHEIAYQRAKSAVAKALDKSTDVVATREVTEIGTDAREFDNVVQTSSLEIVESLREPME

Radius of gyration: 23.65 Å; chains: 1; bounding box: 50×62×57 Å

Foldseek 3Di:
DDPDDDPAPPPFAWDFKDWFFKKAFLVLLQLLLCVLVVHRDDSPVCVVSSLVSVCVVLVVLVWHKDADDPDPSTIITGTQDMDTDGGTPPPDLVPDDFDDDDPSRVVRVVSCVVSVGPDIDGPRPPDPVVVVVVVVVVVVVVVVVVVVVVVPPDDDDDDDDDDDDPPPPPVVVVVPVVVPPPDDDDD

Secondary structure (DSSP, 8-state):
-------PPTTPPEEEEEEEEEEEEHHHHHHHHHHHHTS---TTTTHHHHHHHHHHHHGGGT-EEEEESSSTTSEEEEEEEEEEEEEETT--TTTSPPPPP-HHHHHHHHHHHHTT---EEE-SPPPHHHHHHHHHHHHHHHHHHHHTTSSSS----------TT-TTSSTTTTTTTTTGGG-----

pLDDT: mean 72.09, std 22.36, range [31.11, 96.94]